Protein AF-A0AA96ZXI3-F1 (afdb_monomer)

Solvent-accessible surface area (backbone atoms only — not comparable to full-atom values): 12739 Å² total; per-residue (Å²): 134,85,79,53,72,56,58,51,50,34,52,51,52,34,50,50,52,53,51,50,50,56,51,54,54,47,64,65,28,69,37,51,89,80,50,86,56,43,40,60,56,51,16,57,72,54,72,58,78,48,51,48,38,80,74,47,76,41,79,52,94,70,33,33,42,35,36,31,30,25,75,87,40,77,54,29,40,32,44,30,28,26,32,59,46,94,87,65,19,26,28,83,50,32,74,49,71,47,78,56,43,52,59,43,43,36,40,28,29,43,83,93,37,75,44,35,38,34,39,40,31,48,74,36,73,83,65,50,36,29,38,35,40,26,43,72,47,97,85,69,61,49,73,78,49,73,49,72,57,88,54,39,60,45,70,47,81,43,56,42,83,82,49,81,54,86,86,58,91,48,56,44,73,43,33,18,26,87,86,66,48,80,44,40,58,80,58,34,78,77,53,85,57,67,49,71,72,36,40,44,44,74,61,66,64,55,58,52,48,51,54,50,51,51,50,51,50,36,52,49,53,33,49,53,48,54,69,77,72,111

Structure (mmCIF, N/CA/C/O backbone):
data_AF-A0AA96ZXI3-F1
#
_entry.id   AF-A0AA96ZXI3-F1
#
loop_
_atom_site.group_PDB
_atom_site.id
_atom_site.type_symbol
_atom_site.label_atom_id
_atom_site.label_alt_id
_atom_site.label_comp_id
_atom_site.label_asym_id
_atom_site.label_entity_id
_atom_site.label_seq_id
_atom_site.pdbx_PDB_ins_code
_atom_site.Cartn_x
_atom_site.Cartn_y
_atom_site.Cartn_z
_atom_site.occupancy
_atom_site.B_iso_or_equiv
_atom_site.auth_seq_id
_atom_site.auth_comp_id
_atom_site.auth_asym_id
_atom_site.auth_atom_id
_atom_site.pdbx_PDB_model_num
ATOM 1 N N . MET A 1 1 ? 30.202 -9.671 -45.583 1.00 53.12 1 MET A N 1
ATOM 2 C CA . MET A 1 1 ? 29.322 -8.572 -46.038 1.00 53.12 1 MET A CA 1
ATOM 3 C C . MET A 1 1 ? 29.616 -7.368 -45.149 1.00 53.12 1 MET A C 1
ATOM 5 O O . MET A 1 1 ? 29.470 -7.509 -43.943 1.00 53.12 1 MET A O 1
ATOM 9 N N . LYS A 1 2 ? 30.160 -6.261 -45.676 1.00 64.31 2 LYS A N 1
ATOM 10 C CA . LYS A 1 2 ? 30.400 -5.052 -44.863 1.00 64.31 2 LYS A CA 1
ATOM 11 C C . LYS A 1 2 ? 29.065 -4.323 -44.700 1.00 64.31 2 LYS A C 1
ATOM 13 O O . LYS A 1 2 ? 28.394 -4.089 -45.699 1.00 64.31 2 LYS A O 1
ATOM 18 N N . LEU A 1 3 ? 28.669 -4.031 -43.464 1.00 69.75 3 LEU A N 1
ATOM 19 C CA . LEU A 1 3 ? 27.531 -3.153 -43.191 1.00 69.75 3 LEU A CA 1
ATOM 20 C C . LEU A 1 3 ? 27.903 -1.738 -43.643 1.00 69.75 3 LEU A C 1
ATOM 22 O O . LEU A 1 3 ? 29.004 -1.277 -43.340 1.00 69.75 3 LEU A O 1
ATOM 26 N N . ASP A 1 4 ? 27.015 -1.075 -44.384 1.00 80.81 4 ASP A N 1
ATOM 27 C CA . ASP A 1 4 ? 27.187 0.344 -44.682 1.00 80.81 4 ASP A CA 1
ATOM 28 C C . ASP A 1 4 ? 26.997 1.191 -43.409 1.00 80.81 4 ASP A C 1
ATOM 30 O O . ASP A 1 4 ? 26.428 0.748 -42.404 1.00 80.81 4 ASP A O 1
ATOM 34 N N . THR A 1 5 ? 27.505 2.421 -43.444 1.00 79.94 5 THR A N 1
ATOM 35 C CA . THR A 1 5 ? 27.452 3.358 -42.317 1.00 79.94 5 THR A CA 1
ATOM 36 C C . THR A 1 5 ? 26.018 3.636 -41.854 1.00 79.94 5 THR A C 1
ATOM 38 O O . THR A 1 5 ? 25.778 3.763 -40.655 1.00 79.94 5 THR A O 1
ATOM 41 N N . CYS A 1 6 ? 25.045 3.670 -42.763 1.00 74.94 6 CYS A N 1
ATOM 42 C CA . CYS A 1 6 ? 23.643 3.962 -42.459 1.00 74.94 6 CYS A CA 1
ATOM 43 C C . CYS A 1 6 ? 22.967 2.800 -41.717 1.00 74.94 6 CYS A C 1
ATOM 45 O O . CYS A 1 6 ? 22.204 3.017 -40.770 1.00 74.94 6 CYS A O 1
ATOM 47 N N . LYS A 1 7 ? 23.316 1.557 -42.064 1.00 77.38 7 LYS A N 1
ATOM 48 C CA . LYS A 1 7 ? 22.923 0.344 -41.344 1.00 77.38 7 LYS A CA 1
ATOM 49 C C . LYS A 1 7 ? 23.510 0.330 -39.936 1.00 77.38 7 LYS A C 1
ATOM 51 O O . LYS A 1 7 ? 22.780 0.044 -38.991 1.00 77.38 7 LYS A O 1
ATOM 56 N N . ILE A 1 8 ? 24.780 0.714 -39.776 1.00 81.25 8 ILE A N 1
ATOM 57 C CA . ILE A 1 8 ? 25.417 0.838 -38.453 1.00 81.25 8 ILE A CA 1
ATOM 58 C C . ILE A 1 8 ? 24.703 1.901 -37.603 1.00 81.25 8 ILE A C 1
ATOM 60 O O . ILE A 1 8 ? 24.317 1.615 -36.472 1.00 81.25 8 ILE A O 1
ATOM 64 N N . VAL A 1 9 ? 24.458 3.097 -38.149 1.00 80.81 9 VAL A N 1
ATOM 65 C CA . VAL A 1 9 ? 23.760 4.187 -37.440 1.00 80.81 9 VAL A CA 1
ATOM 66 C C . VAL A 1 9 ? 22.343 3.778 -37.026 1.00 80.81 9 VAL A C 1
ATOM 68 O O . VAL A 1 9 ? 21.944 4.021 -35.890 1.00 80.81 9 VAL A O 1
ATOM 71 N N . SER A 1 10 ? 21.603 3.091 -37.899 1.00 78.31 10 SER A N 1
ATOM 72 C CA . SER A 1 10 ? 20.245 2.608 -37.600 1.00 78.31 10 SER A CA 1
ATOM 73 C C . SER A 1 10 ? 20.221 1.610 -36.439 1.00 78.31 10 SER A C 1
ATOM 75 O O . SER A 1 10 ? 19.359 1.690 -35.560 1.00 78.31 10 SER A O 1
ATOM 77 N N . ILE A 1 11 ? 21.191 0.687 -36.407 1.00 81.94 11 ILE A N 1
ATOM 78 C CA . ILE A 1 11 ? 21.356 -0.273 -35.308 1.00 81.94 11 ILE A CA 1
ATOM 79 C C . ILE A 1 11 ? 21.667 0.468 -34.005 1.00 81.94 11 ILE A C 1
ATOM 81 O O . ILE A 1 11 ? 21.054 0.174 -32.981 1.00 81.94 11 ILE A O 1
ATOM 85 N N . LEU A 1 12 ? 22.571 1.454 -34.040 1.00 83.75 12 LEU A N 1
ATOM 86 C CA . LEU A 1 12 ? 22.945 2.234 -32.858 1.00 83.75 12 LEU A CA 1
ATOM 87 C C . LEU A 1 12 ? 21.772 3.048 -32.301 1.00 83.75 12 LEU A C 1
ATOM 89 O O . LEU A 1 12 ? 21.563 3.051 -31.090 1.00 83.75 12 LEU A O 1
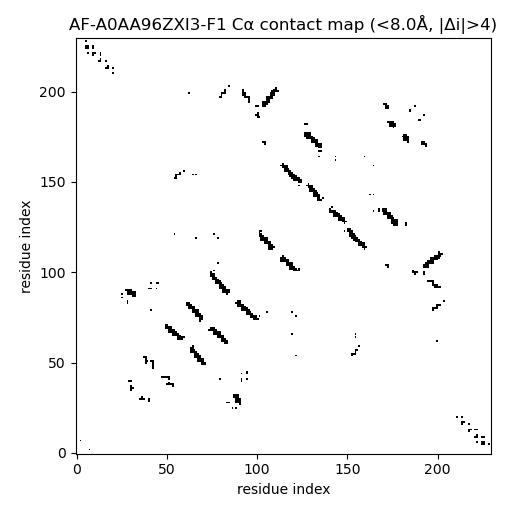ATOM 93 N N . ILE A 1 13 ? 20.976 3.688 -33.163 1.00 83.38 13 ILE A N 1
ATOM 94 C CA . ILE A 1 13 ? 19.777 4.433 -32.750 1.00 83.38 13 ILE A CA 1
ATOM 95 C C . ILE A 1 13 ? 18.752 3.487 -32.122 1.00 83.38 13 ILE A C 1
ATOM 97 O O . ILE A 1 13 ? 18.230 3.770 -31.047 1.00 83.38 13 ILE A O 1
ATOM 101 N N . THR A 1 14 ? 18.499 2.340 -32.754 1.00 79.88 14 THR A N 1
ATOM 102 C CA . THR A 1 14 ? 17.557 1.342 -32.225 1.00 79.88 14 THR A CA 1
ATOM 103 C C . THR A 1 14 ? 18.017 0.823 -30.863 1.00 79.88 14 THR A C 1
ATOM 105 O O . THR A 1 14 ? 17.224 0.756 -29.925 1.00 79.88 14 THR A O 1
ATOM 108 N N . ALA A 1 15 ? 19.309 0.515 -30.722 1.00 83.06 15 ALA A N 1
ATOM 109 C CA . ALA A 1 15 ? 19.890 0.092 -29.454 1.00 83.06 15 ALA A CA 1
ATOM 110 C C . ALA A 1 15 ? 19.757 1.181 -28.379 1.00 83.06 15 ALA A C 1
ATOM 112 O O . ALA A 1 15 ? 19.332 0.879 -27.266 1.00 83.06 15 ALA A O 1
ATOM 113 N N . ALA A 1 16 ? 20.052 2.442 -28.711 1.00 84.00 16 ALA A N 1
ATOM 114 C CA . ALA A 1 16 ? 19.904 3.564 -27.788 1.00 84.00 16 ALA A CA 1
ATOM 115 C C . ALA A 1 16 ? 18.451 3.728 -27.317 1.00 84.00 16 ALA A C 1
ATOM 117 O O . ALA A 1 16 ? 18.212 3.844 -26.119 1.00 84.00 16 ALA A O 1
ATOM 118 N N . ILE A 1 17 ? 17.482 3.649 -28.235 1.00 85.00 17 ILE A N 1
ATOM 119 C CA . ILE A 1 17 ? 16.048 3.727 -27.924 1.00 85.00 17 ILE A CA 1
ATOM 120 C C . ILE A 1 17 ? 15.631 2.606 -26.961 1.00 85.00 17 ILE A C 1
ATOM 122 O O . ILE A 1 17 ? 14.979 2.877 -25.953 1.00 85.00 17 ILE A O 1
ATOM 126 N N . ILE A 1 18 ? 16.031 1.359 -27.233 1.00 83.31 18 ILE A N 1
ATOM 127 C CA . ILE A 1 18 ? 15.716 0.212 -26.366 1.00 83.31 18 ILE A CA 1
ATOM 128 C C . ILE A 1 18 ? 16.332 0.403 -24.977 1.00 83.31 18 ILE A C 1
ATOM 130 O O . ILE A 1 18 ? 15.654 0.210 -23.969 1.00 83.31 18 ILE A O 1
ATOM 134 N N . VAL A 1 19 ? 17.601 0.812 -24.911 1.00 86.12 19 VAL A N 1
ATOM 135 C CA . VAL A 1 19 ? 18.295 1.058 -23.641 1.00 86.12 19 VAL A CA 1
ATOM 136 C C . VAL A 1 19 ? 17.581 2.154 -22.849 1.00 86.12 19 VAL A C 1
ATOM 138 O O . VAL A 1 19 ? 17.240 1.934 -21.688 1.00 86.12 19 VAL A O 1
ATOM 141 N N . SER A 1 20 ? 17.270 3.294 -23.471 1.00 82.94 20 SER A N 1
ATOM 142 C CA . SER A 1 20 ? 16.523 4.382 -22.831 1.00 82.94 20 SER A CA 1
ATOM 143 C C . SER A 1 20 ? 15.155 3.928 -22.322 1.00 82.94 20 SER A C 1
ATOM 145 O O . SER A 1 20 ? 14.785 4.272 -21.204 1.00 82.94 20 SER A O 1
ATOM 147 N N . ALA A 1 21 ? 14.430 3.110 -23.087 1.00 83.38 21 ALA A N 1
ATOM 148 C CA . ALA A 1 21 ? 13.141 2.559 -22.676 1.00 83.38 21 ALA A CA 1
ATOM 149 C C . ALA A 1 21 ? 13.252 1.689 -21.420 1.00 83.38 21 ALA A C 1
ATOM 151 O O . ALA A 1 21 ? 12.468 1.836 -20.486 1.00 83.38 21 ALA A O 1
ATOM 152 N N . VAL A 1 22 ? 14.256 0.808 -21.376 1.00 83.19 22 VAL A N 1
ATOM 153 C CA . VAL A 1 22 ? 14.523 -0.057 -20.219 1.00 83.19 22 VAL A CA 1
ATOM 154 C C . VAL A 1 22 ? 14.914 0.768 -18.990 1.00 83.19 22 VAL A C 1
ATOM 156 O O . VAL A 1 22 ? 14.478 0.453 -17.878 1.00 83.19 22 VAL A O 1
ATOM 159 N N . PHE A 1 23 ? 15.705 1.828 -19.176 1.00 84.75 23 PHE A N 1
ATOM 160 C CA . PHE A 1 23 ? 16.072 2.748 -18.098 1.00 84.75 23 PHE A CA 1
ATOM 161 C C . PHE A 1 23 ? 14.860 3.516 -17.562 1.00 84.75 23 PHE A C 1
ATOM 163 O O . PHE A 1 23 ? 14.643 3.501 -16.352 1.00 84.75 23 PHE A O 1
ATOM 170 N N . LEU A 1 24 ? 14.040 4.105 -18.439 1.00 84.19 24 LEU A N 1
ATOM 171 C CA . LEU A 1 24 ? 12.810 4.814 -18.060 1.00 84.19 24 LEU A CA 1
ATOM 172 C C . LEU A 1 24 ? 11.811 3.889 -17.358 1.00 84.19 24 LEU A C 1
ATOM 174 O O . LEU A 1 24 ? 11.236 4.239 -16.332 1.00 84.19 24 LEU A O 1
ATOM 178 N N . TYR A 1 25 ? 11.643 2.667 -17.863 1.00 82.94 25 TYR A N 1
ATOM 179 C CA . TYR A 1 25 ? 10.807 1.673 -17.197 1.00 82.94 25 TYR A CA 1
ATOM 180 C C . TYR A 1 25 ? 11.343 1.343 -15.801 1.00 82.94 25 TYR A C 1
ATOM 182 O O . TYR A 1 25 ? 10.602 1.269 -14.825 1.00 82.94 25 TYR A O 1
ATOM 190 N N . SER A 1 26 ? 12.660 1.180 -15.681 1.00 82.94 26 SER A N 1
ATOM 191 C CA . SER A 1 26 ? 13.296 0.885 -14.400 1.00 82.94 26 SER A CA 1
ATOM 192 C C . SER A 1 26 ? 13.210 2.028 -13.393 1.00 82.94 26 SER A C 1
ATOM 194 O O . SER A 1 26 ? 13.232 1.728 -12.203 1.00 82.94 26 SER A O 1
ATOM 196 N N . SER A 1 27 ? 13.116 3.290 -13.827 1.00 82.44 27 SER A N 1
ATOM 197 C CA . SER A 1 27 ? 12.930 4.431 -12.920 1.00 82.44 27 SER A CA 1
ATOM 198 C C . SER A 1 27 ? 11.497 4.560 -12.411 1.00 82.44 27 SER A C 1
ATOM 200 O O . SER A 1 27 ? 11.301 5.073 -11.320 1.00 82.44 27 SER A O 1
ATOM 202 N N . ILE A 1 28 ? 10.502 4.068 -13.160 1.00 83.56 28 ILE A N 1
ATOM 203 C CA . ILE A 1 28 ? 9.098 4.028 -12.708 1.00 83.56 28 ILE A CA 1
ATOM 204 C C . ILE A 1 28 ? 8.894 2.981 -11.602 1.00 83.56 28 ILE A C 1
ATOM 206 O O . ILE A 1 28 ? 8.007 3.133 -10.768 1.00 83.56 28 ILE A O 1
ATOM 210 N N . TYR A 1 29 ? 9.717 1.928 -11.580 1.00 85.62 29 TYR A N 1
ATOM 211 C CA . TYR A 1 29 ? 9.672 0.860 -10.576 1.00 85.62 29 TYR A CA 1
ATOM 212 C C . TYR A 1 29 ? 10.957 0.849 -9.729 1.00 85.62 29 TYR A C 1
ATOM 214 O O . TYR A 1 29 ? 11.818 -0.021 -9.924 1.00 85.62 29 TYR A O 1
ATOM 222 N N . PRO A 1 30 ? 11.132 1.820 -8.816 1.00 82.94 30 PRO A N 1
ATOM 223 C CA . PRO A 1 30 ? 12.376 1.993 -8.070 1.00 82.94 30 PRO A CA 1
ATOM 224 C C . PRO A 1 30 ? 12.553 0.961 -6.944 1.00 82.94 30 PRO A C 1
ATOM 226 O O . PRO A 1 30 ? 13.685 0.592 -6.609 1.00 82.94 30 PRO A O 1
ATOM 229 N N . ILE A 1 31 ? 11.456 0.426 -6.397 1.00 84.19 31 ILE A N 1
ATOM 230 C CA . ILE A 1 31 ? 11.475 -0.409 -5.192 1.00 84.19 31 ILE A CA 1
ATOM 231 C C . ILE A 1 31 ? 11.905 -1.840 -5.535 1.00 84.19 31 ILE A C 1
ATOM 233 O O . ILE A 1 31 ? 11.269 -2.559 -6.310 1.00 84.19 31 ILE A O 1
ATOM 237 N N . ARG A 1 32 ? 13.004 -2.288 -4.926 1.00 83.00 32 ARG A N 1
ATOM 238 C CA . ARG A 1 32 ? 13.537 -3.648 -5.097 1.00 83.00 32 ARG A CA 1
ATOM 239 C C . ARG A 1 32 ? 12.831 -4.657 -4.190 1.00 83.00 32 ARG A C 1
ATOM 241 O O . ARG A 1 32 ? 12.142 -4.306 -3.241 1.00 83.00 32 ARG A O 1
ATOM 248 N N . HIS A 1 33 ? 13.066 -5.939 -4.455 1.00 72.75 33 HIS A N 1
ATOM 249 C CA . HIS A 1 33 ? 12.480 -7.067 -3.721 1.00 72.75 33 HIS A CA 1
ATOM 250 C C . HIS A 1 33 ? 12.691 -7.073 -2.207 1.00 72.75 33 HIS A C 1
ATOM 252 O O . HIS A 1 33 ? 11.910 -7.705 -1.502 1.00 72.75 33 HIS A O 1
ATOM 258 N N . ASN A 1 34 ? 13.758 -6.433 -1.736 1.00 75.06 34 ASN A N 1
ATOM 259 C CA . ASN A 1 34 ? 14.134 -6.364 -0.329 1.00 75.06 34 ASN A CA 1
ATOM 260 C C . ASN A 1 34 ? 13.559 -5.134 0.389 1.00 75.06 34 ASN A C 1
ATOM 262 O O . ASN A 1 34 ? 13.911 -4.925 1.542 1.00 75.06 34 ASN A O 1
ATOM 266 N N . PHE A 1 35 ? 12.753 -4.306 -0.289 1.00 82.44 35 PHE A N 1
ATOM 267 C CA . PHE A 1 35 ? 12.126 -3.107 0.276 1.00 82.44 35 PHE A CA 1
ATOM 268 C C . PHE A 1 35 ? 13.100 -2.120 0.949 1.00 82.44 35 PHE A C 1
ATOM 270 O O . PHE A 1 35 ? 12.681 -1.292 1.748 1.00 82.44 35 PHE A O 1
ATOM 277 N N . SER A 1 36 ? 14.393 -2.138 0.589 1.00 79.44 36 SER A N 1
ATOM 278 C CA . SER A 1 36 ? 15.433 -1.365 1.295 1.00 79.44 36 SER A CA 1
ATOM 279 C C . SER A 1 36 ? 15.228 0.151 1.278 1.00 79.44 36 SER A C 1
ATOM 281 O O . SER A 1 36 ? 15.774 0.844 2.124 1.00 79.44 36 SER A O 1
ATOM 283 N N . ASN A 1 37 ? 14.473 0.657 0.303 1.00 86.12 37 ASN A N 1
ATOM 284 C CA . ASN A 1 37 ? 14.209 2.084 0.120 1.00 86.12 37 ASN A CA 1
ATOM 285 C C . ASN A 1 37 ? 12.718 2.416 0.278 1.00 86.12 37 ASN A C 1
ATOM 287 O O . ASN A 1 37 ? 12.305 3.512 -0.079 1.00 86.12 37 ASN A O 1
ATOM 291 N N . LEU A 1 38 ? 11.903 1.470 0.755 1.00 92.88 38 LEU A N 1
ATOM 292 C CA . LEU A 1 38 ? 10.445 1.578 0.718 1.00 92.88 38 LEU A CA 1
ATOM 293 C C . LEU A 1 38 ? 9.923 2.831 1.435 1.00 92.88 38 LEU A C 1
ATOM 295 O O . LEU A 1 38 ? 9.099 3.538 0.873 1.00 92.88 38 LEU A O 1
ATOM 299 N N . GLU A 1 39 ? 10.441 3.137 2.624 1.00 94.88 39 GLU A N 1
ATOM 300 C CA . GLU A 1 39 ? 10.050 4.326 3.395 1.00 94.88 39 GLU A CA 1
ATOM 301 C C . GLU A 1 39 ? 10.300 5.637 2.644 1.00 94.88 39 GLU A C 1
ATOM 303 O O . GLU A 1 39 ? 9.432 6.507 2.621 1.00 94.88 39 GLU A O 1
ATOM 308 N N . ASN A 1 40 ? 11.464 5.766 2.000 1.00 93.50 40 ASN A N 1
ATOM 309 C CA . ASN A 1 40 ? 11.813 6.965 1.237 1.00 93.50 40 ASN A CA 1
ATOM 310 C C . ASN A 1 40 ? 10.899 7.113 0.019 1.00 93.50 40 ASN A C 1
ATOM 312 O O . ASN A 1 40 ? 10.351 8.180 -0.204 1.00 93.50 40 ASN A O 1
ATOM 316 N N . GLU A 1 41 ? 10.674 6.028 -0.724 1.00 93.50 41 GLU A N 1
ATOM 317 C CA . GLU A 1 41 ? 9.823 6.046 -1.921 1.00 93.50 41 GLU A CA 1
ATOM 318 C C . GLU A 1 41 ? 8.358 6.360 -1.582 1.00 93.50 41 GLU A C 1
ATOM 320 O O . GLU A 1 41 ? 7.681 7.063 -2.329 1.00 93.50 41 GLU A O 1
ATOM 325 N N . LEU A 1 42 ? 7.860 5.866 -0.444 1.00 94.56 42 LEU A N 1
ATOM 326 C CA . LEU A 1 42 ? 6.528 6.214 0.047 1.00 94.56 42 LEU A CA 1
ATOM 327 C C . LEU A 1 42 ? 6.461 7.680 0.491 1.00 94.56 42 LEU A C 1
ATOM 329 O O . LEU A 1 42 ? 5.490 8.362 0.174 1.00 94.56 42 LEU A O 1
ATOM 333 N N . THR A 1 43 ? 7.485 8.163 1.200 1.00 94.81 43 THR A N 1
ATOM 334 C CA . THR A 1 43 ? 7.576 9.562 1.657 1.00 94.81 43 THR A CA 1
ATOM 335 C C . THR A 1 43 ? 7.605 10.517 0.463 1.00 94.81 43 THR A C 1
ATOM 337 O O . THR A 1 43 ? 6.875 11.507 0.443 1.00 94.81 43 THR A O 1
ATOM 340 N N . ASP A 1 44 ? 8.389 10.185 -0.564 1.00 93.31 44 ASP A N 1
ATOM 341 C CA . ASP A 1 44 ? 8.472 10.943 -1.811 1.00 93.31 44 ASP A CA 1
ATOM 342 C C . ASP A 1 44 ? 7.129 10.931 -2.559 1.00 93.31 44 ASP A C 1
ATOM 344 O O . ASP A 1 44 ? 6.684 11.973 -3.040 1.00 93.31 44 ASP A O 1
ATOM 348 N N . TYR A 1 45 ? 6.438 9.783 -2.612 1.00 92.12 45 TYR A N 1
ATOM 349 C CA . TYR A 1 45 ? 5.103 9.680 -3.216 1.00 92.12 45 TYR A CA 1
ATOM 350 C C . TYR A 1 45 ? 4.057 10.519 -2.463 1.00 92.12 45 TYR A C 1
ATOM 352 O O . TYR A 1 45 ? 3.198 11.140 -3.088 1.00 92.12 45 TYR A O 1
ATOM 360 N N . ALA A 1 46 ? 4.154 10.592 -1.134 1.00 92.50 46 ALA A N 1
ATOM 361 C CA . ALA A 1 46 ? 3.336 11.466 -0.291 1.00 92.50 46 ALA A CA 1
ATOM 362 C C . ALA A 1 46 ? 3.760 12.950 -0.355 1.00 92.50 46 ALA A C 1
ATOM 364 O O . ALA A 1 46 ? 3.329 13.744 0.477 1.00 92.50 46 ALA A O 1
ATOM 365 N N . ASN A 1 47 ? 4.630 13.340 -1.297 1.00 91.62 47 ASN A N 1
ATOM 366 C CA . ASN A 1 47 ? 5.189 14.692 -1.432 1.00 91.62 47 ASN A CA 1
ATOM 367 C C . ASN A 1 47 ? 5.853 15.230 -0.148 1.00 91.62 47 ASN A C 1
ATOM 369 O O . ASN A 1 47 ? 5.930 16.443 0.055 1.00 91.62 47 ASN A O 1
ATOM 373 N N . GLY A 1 48 ? 6.328 14.338 0.726 1.00 87.88 48 GLY A N 1
ATOM 374 C CA . GLY A 1 48 ? 6.921 14.693 2.013 1.00 87.88 48 GLY A CA 1
ATOM 375 C C . GLY A 1 48 ? 5.936 15.221 3.060 1.00 87.88 48 GLY A C 1
ATOM 376 O O . GLY A 1 48 ? 6.394 15.764 4.064 1.00 87.88 48 GLY A O 1
ATOM 377 N N . GLU A 1 49 ? 4.619 15.076 2.856 1.00 91.19 49 GLU A N 1
ATOM 378 C CA . GLU A 1 49 ? 3.592 15.494 3.827 1.00 91.19 49 GLU A CA 1
ATOM 379 C C . GLU A 1 49 ? 3.755 14.799 5.188 1.00 91.19 49 GLU A C 1
ATOM 381 O O . GLU A 1 49 ? 3.490 15.407 6.223 1.00 91.19 49 GLU A O 1
ATOM 386 N N . ILE A 1 50 ? 4.241 13.555 5.180 1.00 92.69 50 ILE A N 1
ATOM 387 C CA . ILE A 1 50 ? 4.530 12.729 6.358 1.00 92.69 50 ILE A CA 1
ATOM 388 C C . ILE A 1 50 ? 5.870 12.009 6.181 1.00 92.69 50 ILE A C 1
ATOM 390 O O . ILE A 1 50 ? 6.285 11.738 5.051 1.00 92.69 50 ILE A O 1
ATOM 394 N N . GLN A 1 51 ? 6.559 11.680 7.278 1.00 95.19 51 GLN A N 1
ATOM 395 C CA . GLN A 1 51 ? 7.799 10.897 7.231 1.00 95.19 51 GLN A CA 1
ATOM 396 C C . GLN A 1 51 ? 7.487 9.435 7.511 1.00 95.19 51 GLN A C 1
ATOM 398 O O . GLN A 1 51 ? 7.253 9.051 8.649 1.00 95.19 51 GLN A O 1
ATOM 403 N N . ILE A 1 52 ? 7.494 8.595 6.484 1.00 95.19 52 ILE A N 1
ATOM 404 C CA . ILE A 1 52 ? 6.912 7.259 6.606 1.00 95.19 52 ILE A CA 1
ATOM 405 C C . ILE A 1 52 ? 7.847 6.293 7.341 1.00 95.19 52 ILE A C 1
ATOM 407 O O . ILE A 1 52 ? 9.041 6.197 7.033 1.00 95.19 52 ILE A O 1
ATOM 411 N N . GLN A 1 53 ? 7.279 5.552 8.294 1.00 95.00 53 GLN A N 1
ATOM 412 C CA . GLN A 1 53 ? 7.861 4.368 8.922 1.00 95.00 53 GLN A CA 1
ATOM 413 C C . GLN A 1 53 ? 7.019 3.142 8.587 1.00 95.00 53 GLN A C 1
ATOM 415 O O . GLN A 1 53 ? 5.832 3.090 8.907 1.00 95.00 53 GLN A O 1
ATOM 420 N N . VAL A 1 54 ? 7.636 2.142 7.960 1.00 95.44 54 VAL A N 1
ATOM 421 C CA . VAL A 1 54 ? 6.934 0.906 7.595 1.00 95.44 54 VAL A CA 1
ATOM 422 C C . VAL A 1 54 ? 6.765 0.027 8.828 1.00 95.44 54 VAL A C 1
ATOM 424 O O . VAL A 1 54 ? 7.733 -0.251 9.534 1.00 95.44 54 VAL A O 1
ATOM 427 N N . ILE A 1 55 ? 5.536 -0.432 9.052 1.00 94.62 55 ILE A N 1
ATOM 428 C CA . ILE A 1 55 ? 5.168 -1.282 10.186 1.00 94.62 55 ILE A CA 1
ATOM 429 C C . ILE A 1 55 ? 4.994 -2.731 9.743 1.00 94.62 55 ILE A C 1
ATOM 431 O O . ILE A 1 55 ? 5.604 -3.626 10.318 1.00 94.62 55 ILE A O 1
ATOM 435 N N . GLU A 1 56 ? 4.207 -2.964 8.692 1.00 94.50 56 GLU A N 1
ATOM 436 C CA . GLU A 1 56 ? 3.929 -4.309 8.188 1.00 94.50 56 GLU A CA 1
ATOM 437 C C . GLU A 1 56 ? 3.785 -4.293 6.664 1.00 94.50 56 GLU A C 1
ATOM 439 O O . GLU A 1 56 ? 3.381 -3.294 6.062 1.00 94.50 56 GLU A O 1
ATOM 444 N N . THR A 1 57 ? 4.110 -5.412 6.017 1.00 94.75 57 THR A N 1
ATOM 445 C CA . THR A 1 57 ? 3.901 -5.592 4.580 1.00 94.75 57 THR A CA 1
ATOM 446 C C . THR A 1 57 ? 3.221 -6.921 4.290 1.00 94.75 57 THR A C 1
ATOM 448 O O . THR A 1 57 ? 3.641 -7.978 4.754 1.00 94.75 57 THR A O 1
ATOM 451 N N . LYS A 1 58 ? 2.205 -6.904 3.428 1.00 94.75 58 LYS A N 1
ATOM 452 C CA . LYS A 1 58 ? 1.473 -8.113 3.044 1.00 94.75 58 LYS A CA 1
ATOM 453 C C . LYS A 1 58 ? 1.340 -8.210 1.540 1.00 94.75 58 LYS A C 1
ATOM 455 O O . LYS A 1 58 ? 0.792 -7.330 0.885 1.00 94.75 58 LYS A O 1
ATOM 460 N N . ARG A 1 59 ? 1.842 -9.304 0.973 1.00 91.44 59 ARG A N 1
ATOM 461 C CA . ARG A 1 59 ? 1.676 -9.602 -0.454 1.00 91.44 59 ARG A CA 1
ATOM 462 C C . ARG A 1 59 ? 0.316 -10.239 -0.706 1.00 91.44 59 ARG A C 1
ATOM 464 O O . ARG A 1 59 ? -0.070 -11.147 0.026 1.00 91.44 59 ARG A O 1
ATOM 471 N N . PHE A 1 60 ? -0.350 -9.810 -1.772 1.00 87.50 60 PHE A N 1
ATOM 472 C CA . PHE A 1 60 ? -1.593 -10.403 -2.259 1.00 87.50 60 PHE A CA 1
ATOM 473 C C . PHE A 1 60 ? -1.643 -10.309 -3.788 1.00 87.50 60 PHE A C 1
ATOM 475 O O . PHE A 1 60 ? -1.467 -9.234 -4.357 1.00 87.50 60 PHE A O 1
ATOM 482 N N . ASP A 1 61 ? -1.826 -11.447 -4.464 1.00 85.88 61 ASP A N 1
ATOM 483 C CA . ASP A 1 61 ? -1.716 -11.555 -5.927 1.00 85.88 61 ASP A CA 1
ATOM 484 C C . ASP A 1 61 ? -0.420 -10.887 -6.467 1.00 85.88 61 ASP A C 1
ATOM 486 O O . ASP A 1 61 ? 0.689 -11.225 -6.035 1.00 85.88 61 ASP A O 1
ATOM 490 N N . LYS A 1 62 ? -0.531 -9.914 -7.382 1.00 82.75 62 LYS A N 1
ATOM 491 C CA . LYS A 1 62 ? 0.582 -9.128 -7.944 1.00 82.75 62 LYS A CA 1
ATOM 492 C C . LYS A 1 62 ? 0.842 -7.813 -7.194 1.00 82.75 62 LYS A C 1
ATOM 494 O O . LYS A 1 62 ? 1.579 -6.959 -7.698 1.00 82.75 62 LYS A O 1
ATOM 499 N N . TYR A 1 63 ? 0.248 -7.651 -6.015 1.00 89.94 63 TYR A N 1
ATOM 500 C CA . TYR A 1 63 ? 0.262 -6.437 -5.208 1.00 89.94 63 TYR A CA 1
ATOM 501 C C . TYR A 1 63 ? 0.947 -6.649 -3.857 1.00 89.94 63 TYR A C 1
ATOM 503 O O . TYR A 1 63 ? 1.157 -7.773 -3.395 1.00 89.94 63 TYR A O 1
ATOM 511 N N . THR A 1 64 ? 1.330 -5.543 -3.227 1.00 92.44 64 THR A N 1
ATOM 512 C CA . THR A 1 64 ? 1.777 -5.525 -1.831 1.00 92.44 64 THR A CA 1
ATOM 513 C C . THR A 1 64 ? 1.072 -4.388 -1.108 1.00 92.44 64 THR A C 1
ATOM 515 O O . THR A 1 64 ? 1.098 -3.258 -1.585 1.00 92.44 64 THR A O 1
ATOM 518 N N . ALA A 1 65 ? 0.450 -4.698 0.022 1.00 94.12 65 ALA A N 1
ATOM 519 C CA . ALA A 1 65 ? -0.033 -3.732 0.992 1.00 94.12 65 ALA A CA 1
ATOM 520 C C . ALA A 1 65 ? 1.113 -3.389 1.942 1.00 94.12 65 ALA A C 1
ATOM 522 O O . ALA A 1 65 ? 1.874 -4.278 2.335 1.00 94.12 65 ALA A O 1
ATOM 523 N N . VAL A 1 66 ? 1.233 -2.119 2.296 1.00 95.31 66 VAL A N 1
ATOM 524 C CA . VAL A 1 66 ? 2.223 -1.630 3.253 1.00 95.31 66 VAL A CA 1
ATOM 525 C C . VAL A 1 66 ? 1.500 -0.776 4.271 1.00 95.31 66 VAL A C 1
ATOM 527 O O . VAL A 1 66 ? 1.011 0.293 3.919 1.00 95.31 66 VAL A O 1
ATOM 530 N N . LEU A 1 67 ? 1.448 -1.255 5.506 1.00 94.50 67 LEU A N 1
ATOM 531 C CA . LEU A 1 67 ? 0.941 -0.515 6.650 1.00 94.50 67 LEU A CA 1
ATOM 532 C C . LEU A 1 67 ? 2.081 0.316 7.228 1.00 94.50 67 LEU A C 1
ATOM 534 O O . LEU A 1 67 ? 3.202 -0.180 7.394 1.00 94.50 67 LEU A O 1
ATOM 538 N N . PHE A 1 68 ? 1.803 1.579 7.515 1.00 94.12 68 PHE A N 1
ATOM 539 C CA . PHE A 1 68 ? 2.809 2.514 7.989 1.00 94.12 68 PHE A CA 1
ATOM 540 C C . PHE A 1 68 ? 2.235 3.547 8.958 1.00 94.12 68 PHE A C 1
ATOM 542 O O . PHE A 1 68 ? 1.023 3.739 9.046 1.00 94.12 68 PHE A O 1
ATOM 549 N N . THR A 1 69 ? 3.140 4.244 9.638 1.00 93.19 69 THR A N 1
ATOM 550 C CA . THR A 1 69 ? 2.849 5.415 10.471 1.00 93.19 69 THR A CA 1
ATOM 551 C C . THR A 1 69 ? 3.769 6.587 10.106 1.00 93.19 69 THR A C 1
ATOM 553 O O . THR A 1 69 ? 4.729 6.404 9.345 1.00 93.19 69 THR A O 1
ATOM 556 N N . ASP A 1 70 ? 3.477 7.790 10.604 1.00 93.31 70 ASP A N 1
ATOM 557 C CA . ASP A 1 70 ? 4.407 8.921 10.535 1.00 93.31 70 ASP A CA 1
ATOM 558 C C . ASP A 1 70 ? 5.419 8.833 11.688 1.00 93.31 70 ASP A C 1
ATOM 560 O O . ASP A 1 70 ? 5.053 8.780 12.859 1.00 93.31 70 ASP A O 1
ATOM 564 N N . LYS A 1 71 ? 6.714 8.892 11.362 1.00 93.38 71 LYS A N 1
ATOM 565 C CA . LYS A 1 71 ? 7.837 8.932 12.315 1.00 93.38 71 LYS A CA 1
ATOM 566 C C . LYS A 1 71 ? 7.710 10.055 13.338 1.00 93.38 71 LYS A C 1
ATOM 568 O O . LYS A 1 71 ? 8.299 9.965 14.412 1.00 93.38 71 LYS A O 1
ATOM 573 N N . ASN A 1 72 ? 7.026 11.141 12.978 1.00 92.06 72 ASN A N 1
ATOM 574 C CA . ASN A 1 72 ? 6.861 12.301 13.851 1.00 92.06 72 ASN A CA 1
ATOM 575 C C . ASN A 1 72 ? 5.550 12.274 14.646 1.00 92.06 72 ASN A C 1
ATOM 577 O O . ASN A 1 72 ? 5.422 13.035 15.606 1.00 92.06 72 ASN A O 1
ATOM 581 N N . ASP A 1 73 ? 4.580 11.454 14.239 1.00 88.88 73 ASP A N 1
ATOM 582 C CA . ASP A 1 73 ? 3.248 11.396 14.833 1.00 88.88 73 ASP A CA 1
ATOM 583 C C . ASP A 1 73 ? 2.638 9.999 14.650 1.00 88.88 73 ASP A C 1
ATOM 585 O O . ASP A 1 73 ? 1.971 9.714 13.655 1.00 88.88 73 ASP A O 1
ATOM 589 N N . GLU A 1 74 ? 2.823 9.140 15.655 1.00 84.50 74 GLU A N 1
ATOM 590 C CA . GLU A 1 74 ? 2.318 7.760 15.647 1.00 84.50 74 GLU A CA 1
ATOM 591 C C . GLU A 1 74 ? 0.779 7.667 15.576 1.00 84.50 74 GLU A C 1
ATOM 593 O O . GLU A 1 74 ? 0.238 6.597 15.302 1.00 84.50 74 GLU A O 1
ATOM 598 N N . SER A 1 75 ? 0.053 8.778 15.792 1.00 82.69 75 SER A N 1
ATOM 599 C CA . SER A 1 75 ? -1.408 8.820 15.604 1.00 82.69 75 SER A CA 1
ATOM 600 C C . SER A 1 75 ? -1.827 8.830 14.134 1.00 82.69 75 SER A C 1
ATOM 602 O O . SER A 1 75 ? -2.993 8.577 13.824 1.00 82.69 75 SER A O 1
ATOM 604 N N . VAL A 1 76 ? -0.896 9.134 13.225 1.00 87.00 76 VAL A N 1
ATOM 605 C CA . VAL A 1 76 ? -1.121 9.034 11.786 1.00 87.00 76 VAL A CA 1
ATOM 606 C C . VAL A 1 76 ? -0.862 7.602 11.363 1.00 87.00 76 VAL A C 1
ATOM 608 O O . VAL A 1 76 ? 0.255 7.095 11.483 1.00 87.00 76 VAL A O 1
ATOM 611 N N . VAL A 1 77 ? -1.886 6.967 10.808 1.00 88.06 77 VAL A N 1
ATOM 612 C CA . VAL A 1 77 ? -1.770 5.631 10.233 1.00 88.06 77 VAL A CA 1
ATOM 613 C C . VAL A 1 77 ? -2.127 5.705 8.763 1.00 88.06 77 VAL A C 1
ATOM 615 O O . VAL A 1 77 ? -3.000 6.466 8.339 1.00 88.06 77 VAL A O 1
ATOM 618 N N . GLY A 1 78 ? -1.430 4.912 7.962 1.00 90.19 78 GLY A N 1
ATOM 619 C CA . GLY A 1 78 ? -1.675 4.834 6.541 1.00 90.19 78 GLY A CA 1
ATOM 620 C C . GLY A 1 78 ? -1.429 3.458 5.963 1.00 90.19 78 GLY A C 1
ATOM 621 O O . GLY A 1 78 ? -0.781 2.596 6.555 1.00 90.19 78 GLY A O 1
ATOM 622 N N . MET A 1 79 ? -1.959 3.272 4.764 1.00 92.56 79 MET A N 1
ATOM 623 C CA . MET A 1 79 ? -1.710 2.099 3.946 1.00 92.56 79 MET A CA 1
ATOM 624 C C . MET A 1 79 ? -1.339 2.547 2.548 1.00 92.56 79 MET A C 1
ATOM 626 O O . MET A 1 79 ? -1.919 3.482 1.994 1.00 92.56 79 MET A O 1
ATOM 630 N N . ALA A 1 80 ? -0.371 1.856 1.971 1.00 93.88 80 ALA A N 1
ATOM 631 C CA . ALA A 1 80 ? -0.001 2.010 0.581 1.00 93.88 80 ALA A CA 1
ATOM 632 C C . ALA A 1 80 ? -0.226 0.705 -0.171 1.00 93.88 80 ALA A C 1
ATOM 634 O O . ALA A 1 80 ? -0.022 -0.392 0.356 1.00 93.88 80 ALA A O 1
ATOM 635 N N . ALA A 1 81 ? -0.613 0.839 -1.434 1.00 92.56 81 ALA A N 1
ATOM 636 C CA . ALA A 1 81 ? -0.686 -0.268 -2.368 1.00 92.56 81 ALA A CA 1
ATOM 637 C C . ALA A 1 81 ? 0.464 -0.158 -3.366 1.00 92.56 81 ALA A C 1
ATOM 639 O O . ALA A 1 81 ? 0.661 0.875 -4.004 1.00 92.56 81 ALA A O 1
ATOM 640 N N . LEU A 1 82 ? 1.218 -1.240 -3.528 1.00 91.75 82 LEU A N 1
ATOM 641 C CA . LEU A 1 82 ? 2.298 -1.339 -4.499 1.00 91.75 82 LEU A CA 1
ATOM 642 C C . LEU A 1 82 ? 1.909 -2.305 -5.611 1.00 91.75 82 LEU A C 1
ATOM 644 O O . LEU A 1 82 ? 1.364 -3.379 -5.353 1.00 91.75 82 LEU A O 1
ATOM 648 N N . SER A 1 83 ? 2.268 -1.959 -6.846 1.00 89.31 83 SER A N 1
ATOM 649 C CA . SER A 1 83 ? 2.123 -2.836 -8.012 1.00 89.31 83 SER A CA 1
ATOM 650 C C . SER A 1 83 ? 3.473 -3.360 -8.484 1.00 89.31 83 SER A C 1
ATOM 652 O O . SER A 1 83 ? 4.476 -2.638 -8.504 1.00 89.31 83 SER A O 1
ATOM 654 N N . LYS A 1 84 ? 3.500 -4.641 -8.863 1.00 86.88 84 LYS A N 1
ATOM 655 C CA . LYS A 1 84 ? 4.698 -5.292 -9.393 1.00 86.88 84 LYS A CA 1
ATOM 656 C C . LYS A 1 84 ? 4.807 -5.103 -10.904 1.00 86.88 84 LYS A C 1
ATOM 658 O O . LYS A 1 84 ? 3.892 -5.457 -11.645 1.00 86.88 84 LYS A O 1
ATOM 663 N N . GLY A 1 85 ? 5.949 -4.599 -11.355 1.00 83.50 85 GLY A N 1
ATOM 664 C CA . GLY A 1 85 ? 6.291 -4.480 -12.768 1.00 83.50 85 GLY A CA 1
ATOM 665 C C . GLY A 1 85 ? 6.842 -5.778 -13.363 1.00 83.50 85 GLY A C 1
ATOM 666 O O . GLY A 1 85 ? 7.209 -6.726 -12.660 1.00 83.50 85 GLY A O 1
ATOM 667 N N . MET A 1 86 ? 6.982 -5.802 -14.690 1.00 81.88 86 MET A N 1
ATOM 668 C CA . MET A 1 86 ? 7.561 -6.935 -15.429 1.00 81.88 86 MET A CA 1
ATOM 669 C C . MET A 1 86 ? 9.025 -7.192 -15.058 1.00 81.88 86 MET A C 1
ATOM 671 O O . MET A 1 86 ? 9.481 -8.334 -15.043 1.00 81.88 86 MET A O 1
ATOM 675 N N . ASN A 1 87 ? 9.752 -6.131 -14.698 1.00 82.12 87 ASN A N 1
ATOM 676 C CA . ASN A 1 87 ? 11.132 -6.189 -14.208 1.00 82.12 87 ASN A CA 1
ATOM 677 C C . ASN A 1 87 ? 11.239 -6.718 -12.765 1.00 82.12 87 ASN A C 1
ATOM 679 O O . ASN A 1 87 ? 12.313 -6.635 -12.170 1.00 82.12 87 ASN A O 1
ATOM 683 N N . GLN A 1 88 ? 10.132 -7.225 -12.207 1.00 84.38 88 GLN A N 1
ATOM 684 C CA . GLN A 1 88 ? 10.001 -7.768 -10.859 1.00 84.38 88 GLN A CA 1
ATOM 685 C C . GLN A 1 88 ? 10.174 -6.735 -9.731 1.00 84.38 88 GLN A C 1
ATOM 687 O O . GLN A 1 88 ? 10.046 -7.087 -8.560 1.00 84.38 88 GLN A O 1
ATOM 692 N N . LYS A 1 89 ? 10.392 -5.462 -10.065 1.00 88.44 89 LYS A N 1
ATOM 693 C CA . LYS A 1 89 ? 10.432 -4.356 -9.108 1.00 88.44 89 LYS A CA 1
ATOM 694 C C . LYS A 1 89 ? 9.027 -3.826 -8.834 1.00 88.44 89 LYS A C 1
ATOM 696 O O . LYS A 1 89 ? 8.081 -4.131 -9.558 1.00 88.44 89 LYS A O 1
ATOM 701 N N . TRP A 1 90 ? 8.906 -3.033 -7.782 1.00 89.75 90 TRP A N 1
ATOM 702 C CA . TRP A 1 90 ? 7.650 -2.456 -7.331 1.00 89.75 90 TRP A CA 1
ATOM 703 C C . TRP A 1 90 ? 7.631 -0.947 -7.552 1.00 89.75 90 TRP A C 1
ATOM 705 O O . TRP A 1 90 ? 8.676 -0.293 -7.594 1.00 89.75 90 TRP A O 1
ATOM 715 N N . ARG A 1 91 ? 6.424 -0.409 -7.671 1.00 89.75 91 ARG A N 1
ATOM 716 C CA . ARG A 1 91 ? 6.145 1.022 -7.584 1.00 89.75 91 ARG A CA 1
ATOM 717 C C . ARG A 1 91 ? 5.014 1.249 -6.596 1.00 89.75 91 ARG A C 1
ATOM 719 O O . ARG A 1 91 ? 4.173 0.362 -6.430 1.00 89.75 91 ARG A O 1
ATOM 726 N N . VAL A 1 92 ? 4.974 2.432 -6.002 1.00 91.31 92 VAL A N 1
ATOM 727 C CA . VAL A 1 92 ? 3.806 2.894 -5.252 1.00 91.31 92 VAL A CA 1
ATOM 728 C C . VAL A 1 92 ? 2.691 3.172 -6.261 1.00 91.31 92 VAL A C 1
ATOM 730 O O . VAL A 1 92 ? 2.884 3.931 -7.212 1.00 91.31 92 VAL A O 1
ATOM 733 N N . SER A 1 93 ? 1.563 2.481 -6.118 1.00 89.75 93 SER A N 1
ATOM 734 C CA . SER A 1 93 ? 0.373 2.728 -6.936 1.00 89.75 93 SER A CA 1
ATOM 735 C C . SER A 1 93 ? -0.468 3.835 -6.324 1.00 89.75 93 SER A C 1
ATOM 737 O O . SER A 1 93 ? -0.910 4.719 -7.052 1.00 89.75 93 SER A O 1
ATOM 739 N N . ASP A 1 94 ? -0.661 3.774 -5.007 1.00 90.19 94 ASP A N 1
ATOM 740 C CA . ASP A 1 94 ? -1.482 4.713 -4.254 1.00 90.19 94 ASP A CA 1
ATOM 741 C C . ASP A 1 94 ? -1.131 4.668 -2.763 1.00 90.19 94 ASP A C 1
ATOM 743 O O . ASP A 1 94 ? -0.570 3.675 -2.275 1.00 90.19 94 ASP A O 1
ATOM 747 N N . ILE A 1 95 ? -1.488 5.735 -2.054 1.00 91.56 95 ILE A N 1
ATOM 748 C CA . ILE A 1 95 ? -1.292 5.894 -0.618 1.00 91.56 95 ILE A CA 1
ATOM 749 C C . ILE A 1 95 ? -2.498 6.604 -0.001 1.00 91.56 95 ILE A C 1
ATOM 751 O O . ILE A 1 95 ? -3.039 7.551 -0.566 1.00 91.56 95 ILE A O 1
ATOM 755 N N . THR A 1 96 ? -2.902 6.174 1.189 1.00 90.44 96 THR A N 1
ATOM 756 C CA . THR A 1 96 ? -3.868 6.903 2.015 1.00 90.44 96 THR A CA 1
ATOM 757 C C . THR A 1 96 ? -3.404 6.893 3.460 1.00 90.44 96 THR A C 1
ATOM 759 O O . THR A 1 96 ? -2.879 5.887 3.932 1.00 90.44 96 THR A O 1
ATOM 762 N N . PHE A 1 97 ? -3.603 8.002 4.162 1.00 88.81 97 PHE A N 1
ATOM 763 C CA . PHE A 1 97 ? -3.277 8.144 5.576 1.00 88.81 97 PHE A CA 1
ATOM 764 C C . PHE A 1 97 ? -4.164 9.210 6.208 1.00 88.81 97 PHE A C 1
ATOM 766 O O . PHE A 1 97 ? -4.475 10.210 5.560 1.00 88.81 97 PHE A O 1
ATOM 773 N N . GLU A 1 98 ? -4.563 8.991 7.457 1.00 84.62 98 GLU A N 1
ATOM 774 C CA . GLU A 1 98 ? -5.328 9.934 8.280 1.00 84.62 98 GLU A CA 1
ATOM 775 C C . GLU A 1 98 ? -4.929 9.744 9.757 1.00 84.62 98 GLU A C 1
ATOM 777 O O . GLU A 1 98 ? -4.196 8.813 10.100 1.00 84.62 98 GLU A O 1
ATOM 782 N N . LYS A 1 99 ? -5.371 10.641 10.646 1.00 81.50 99 LYS A N 1
ATOM 783 C CA . LYS A 1 99 ? -5.279 10.397 12.093 1.00 81.50 99 LYS A CA 1
ATOM 784 C C . LYS A 1 99 ? -6.404 9.454 12.473 1.00 81.50 99 LYS A C 1
ATOM 786 O O . LYS A 1 99 ? -7.562 9.825 12.293 1.00 81.50 99 LYS A O 1
ATOM 791 N N . THR A 1 100 ? -6.092 8.258 12.954 1.00 66.38 100 THR A N 1
ATOM 792 C CA . THR A 1 100 ? -7.120 7.218 13.090 1.00 66.38 100 THR A CA 1
ATOM 793 C C . THR A 1 100 ? -6.982 6.401 14.360 1.00 66.38 100 THR A C 1
ATOM 795 O O . THR A 1 100 ? -5.981 6.451 15.0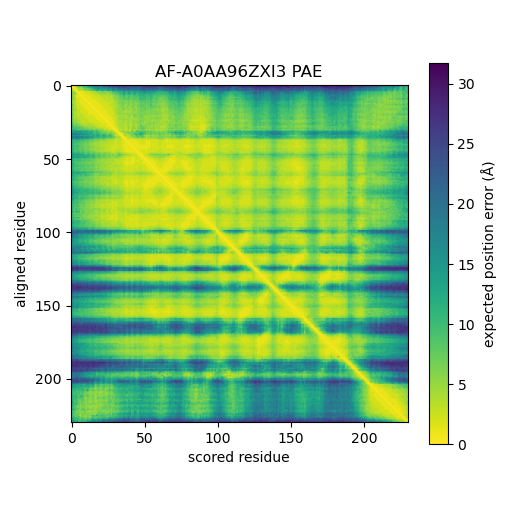72 1.00 66.38 100 THR A O 1
ATOM 798 N N . ALA A 1 101 ? -8.017 5.602 14.607 1.00 70.38 101 ALA A N 1
ATOM 799 C CA . ALA A 1 101 ? -7.969 4.507 15.558 1.00 70.38 101 ALA A CA 1
ATOM 800 C C . ALA A 1 101 ? -6.941 3.436 15.134 1.00 70.38 101 ALA A C 1
ATOM 802 O O . ALA A 1 101 ? -6.491 3.424 13.980 1.00 70.38 101 ALA A O 1
ATOM 803 N N . PRO A 1 102 ? -6.602 2.504 16.044 1.00 77.56 102 PRO A N 1
ATOM 804 C CA . PRO A 1 102 ? -5.543 1.526 15.819 1.00 77.56 102 PRO A CA 1
ATOM 805 C C . PRO A 1 102 ? -5.876 0.481 14.749 1.00 77.56 102 PRO A C 1
ATOM 807 O O . PRO A 1 102 ? -4.949 -0.135 14.240 1.00 77.56 102 PRO A O 1
ATOM 810 N N . ILE A 1 103 ? -7.153 0.280 14.389 1.00 86.06 103 ILE A N 1
ATOM 811 C CA . ILE A 1 103 ? -7.606 -0.709 13.392 1.00 86.06 103 ILE A CA 1
ATOM 812 C C . ILE A 1 103 ? -8.461 -0.030 12.327 1.00 86.06 103 ILE A C 1
ATOM 814 O O . ILE A 1 103 ? -9.266 0.842 12.637 1.00 86.06 103 ILE A O 1
ATOM 818 N N . GLY A 1 104 ? -8.331 -0.457 11.072 1.00 84.62 104 GLY A N 1
ATOM 819 C CA . GLY A 1 104 ? -9.015 0.180 9.961 1.00 84.62 104 GLY A CA 1
ATOM 820 C C . GLY A 1 104 ? -9.182 -0.668 8.704 1.00 84.62 104 GLY A C 1
ATOM 821 O O . GLY A 1 104 ? -8.369 -1.558 8.455 1.00 84.62 104 GLY A O 1
ATOM 822 N N . ASN A 1 105 ? -10.224 -0.399 7.900 1.00 86.88 105 ASN A N 1
ATOM 823 C CA . ASN A 1 105 ? -10.450 -1.083 6.622 1.00 86.88 105 ASN A CA 1
ATOM 824 C C . ASN A 1 105 ? -10.130 -0.212 5.402 1.00 86.88 105 ASN A C 1
ATOM 826 O O . ASN A 1 105 ? -10.613 0.907 5.262 1.00 86.88 105 ASN A O 1
ATOM 830 N N . PHE A 1 106 ? -9.437 -0.805 4.436 1.00 85.81 106 PHE A N 1
ATOM 831 C CA . PHE A 1 106 ? -8.976 -0.165 3.213 1.00 85.81 106 PHE A CA 1
ATOM 832 C C . PHE A 1 106 ? -9.513 -0.924 2.006 1.00 85.81 106 PHE A C 1
ATOM 834 O O . PHE A 1 106 ? -8.963 -1.962 1.619 1.00 85.81 106 PHE A O 1
ATOM 841 N N . PRO A 1 107 ? -10.595 -0.442 1.384 1.00 84.88 107 PRO A N 1
ATOM 842 C CA . PRO A 1 107 ? -11.055 -1.024 0.138 1.00 84.88 107 PRO A CA 1
ATOM 843 C C . PRO A 1 107 ? -10.020 -0.770 -0.964 1.00 84.88 107 PRO A C 1
ATOM 845 O O . PRO A 1 107 ? -9.553 0.355 -1.150 1.00 84.88 107 PRO A O 1
ATOM 848 N N . VAL A 1 108 ? -9.690 -1.804 -1.732 1.00 84.69 108 VAL A N 1
ATOM 849 C CA . VAL A 1 108 ? -8.719 -1.736 -2.826 1.00 84.69 108 VAL A CA 1
ATOM 850 C C . VAL A 1 108 ? -9.423 -1.925 -4.159 1.00 84.69 108 VAL A C 1
ATOM 852 O O . VAL A 1 108 ? -10.054 -2.951 -4.435 1.00 84.69 108 VAL A O 1
ATOM 855 N N . THR A 1 109 ? -9.265 -0.926 -5.019 1.00 82.81 109 THR A N 1
ATOM 856 C CA . THR A 1 109 ? -9.707 -0.948 -6.408 1.00 82.81 109 THR A CA 1
ATOM 857 C C . THR A 1 109 ? -8.572 -1.417 -7.313 1.00 82.81 109 THR A C 1
ATOM 859 O O . THR A 1 109 ? -7.473 -0.865 -7.307 1.00 82.81 109 THR A O 1
ATOM 862 N N . VAL A 1 110 ? -8.858 -2.428 -8.125 1.00 78.56 110 VAL A N 1
ATOM 863 C CA . VAL A 1 110 ? -7.995 -2.988 -9.161 1.00 78.56 110 VAL A CA 1
ATOM 864 C C . VAL A 1 110 ? -8.763 -2.945 -10.479 1.00 78.56 110 VAL A C 1
ATOM 866 O O . VAL A 1 110 ? -9.875 -3.453 -10.566 1.00 78.56 110 VAL A O 1
ATOM 869 N N . GLU A 1 111 ? -8.189 -2.324 -11.514 1.00 72.50 111 GLU A N 1
ATOM 870 C CA . GLU A 1 111 ? -8.784 -2.282 -12.866 1.00 72.50 111 GLU A CA 1
ATOM 871 C C . GLU A 1 111 ? -10.252 -1.789 -12.869 1.00 72.50 111 GLU A C 1
ATOM 873 O O . GLU A 1 111 ? -11.116 -2.326 -13.559 1.00 72.50 111 GLU A O 1
ATOM 878 N N . ASN A 1 112 ? -10.528 -0.741 -12.081 1.00 68.44 112 ASN A N 1
ATOM 879 C CA . ASN A 1 112 ? -11.853 -0.135 -11.870 1.00 68.44 112 ASN A CA 1
ATOM 880 C C . ASN A 1 112 ? -12.896 -1.044 -11.194 1.00 68.44 112 ASN A C 1
ATOM 882 O O . ASN A 1 112 ? -14.085 -0.727 -11.204 1.00 68.44 112 ASN A O 1
ATOM 886 N N . LYS A 1 113 ? -12.467 -2.145 -10.571 1.00 71.31 113 LYS A N 1
ATOM 887 C CA . LYS A 1 113 ? -13.300 -2.996 -9.718 1.00 71.31 113 LYS A CA 1
ATOM 888 C C . LYS A 1 113 ? -12.735 -3.004 -8.304 1.00 71.31 113 LYS A C 1
ATOM 890 O O . LYS A 1 113 ? -11.528 -3.115 -8.128 1.00 71.31 113 LYS A O 1
ATOM 895 N N . ARG A 1 114 ? -13.578 -2.882 -7.280 1.00 67.69 114 ARG A N 1
ATOM 896 C CA . ARG A 1 114 ? -13.147 -3.139 -5.898 1.00 67.69 114 ARG A CA 1
ATOM 897 C C . ARG A 1 114 ? -13.058 -4.646 -5.721 1.00 67.69 114 ARG A C 1
ATOM 899 O O . ARG A 1 114 ? -14.082 -5.313 -5.797 1.00 67.69 114 ARG A O 1
ATOM 906 N N . ILE A 1 115 ? -11.840 -5.155 -5.579 1.00 77.75 115 ILE A N 1
ATOM 907 C CA . ILE A 1 115 ? -11.585 -6.602 -5.516 1.00 77.75 115 ILE A CA 1
ATOM 908 C C . ILE A 1 115 ? -11.159 -7.010 -4.112 1.00 77.75 115 ILE A C 1
ATOM 910 O O . ILE A 1 115 ? -11.444 -8.125 -3.710 1.00 77.75 115 ILE A O 1
ATOM 914 N N . TYR A 1 116 ? -10.529 -6.125 -3.338 1.00 86.31 116 TYR A N 1
ATOM 915 C CA . TYR A 1 116 ? -10.034 -6.492 -2.015 1.00 86.31 116 TYR A CA 1
ATOM 916 C C . TYR A 1 116 ? -10.498 -5.524 -0.938 1.00 86.31 116 TYR A C 1
ATOM 918 O O . TYR A 1 116 ? -10.699 -4.336 -1.194 1.00 86.31 116 TYR A O 1
ATOM 926 N N . ILE A 1 117 ? -10.625 -6.040 0.277 1.00 87.50 117 ILE A N 1
ATOM 927 C CA . ILE A 1 117 ? -10.718 -5.265 1.508 1.00 87.50 117 ILE A CA 1
ATOM 928 C C . ILE A 1 117 ? -9.496 -5.651 2.326 1.00 87.50 117 ILE A C 1
ATOM 930 O O . ILE A 1 117 ? -9.302 -6.826 2.640 1.00 87.50 117 ILE A O 1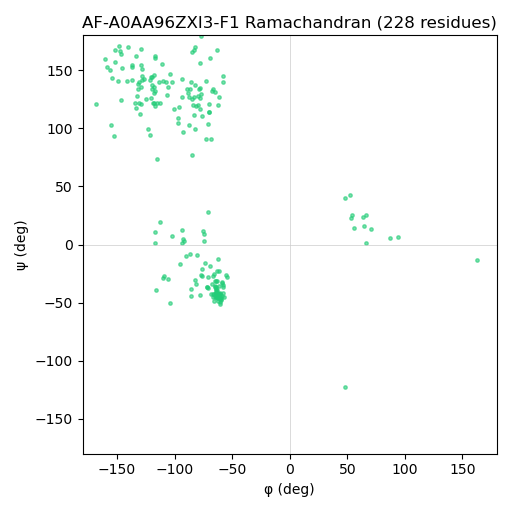
ATOM 934 N N . LEU A 1 118 ? -8.652 -4.672 2.628 1.00 90.19 118 LEU A N 1
ATOM 935 C CA . LEU A 1 118 ? -7.567 -4.861 3.579 1.00 90.19 118 LEU A CA 1
ATOM 936 C C . LEU A 1 118 ? -8.051 -4.416 4.948 1.00 90.19 118 LEU A C 1
ATOM 938 O O . LEU A 1 118 ? -8.747 -3.407 5.039 1.00 90.19 118 LEU A O 1
ATOM 942 N N . ILE A 1 119 ? -7.655 -5.120 5.998 1.00 90.19 119 ILE A N 1
ATOM 943 C CA . ILE A 1 119 ? -7.789 -4.632 7.368 1.00 90.19 119 ILE A CA 1
ATOM 944 C C . ILE A 1 119 ? -6.397 -4.531 7.957 1.00 90.19 119 ILE A C 1
ATOM 946 O O . ILE A 1 119 ? -5.653 -5.508 7.948 1.00 90.19 119 ILE A O 1
ATOM 950 N N . GLY A 1 120 ? -6.037 -3.331 8.394 1.00 90.00 120 GLY A N 1
ATOM 951 C CA . GLY A 1 120 ? -4.752 -3.044 9.012 1.00 90.00 120 GLY A CA 1
ATOM 952 C C . GLY A 1 120 ? -4.938 -2.674 10.473 1.00 90.00 120 GLY A C 1
ATOM 953 O O . GLY A 1 120 ? -5.877 -1.945 10.793 1.00 90.00 120 GLY A O 1
ATOM 954 N N . GLY A 1 121 ? -4.037 -3.153 11.325 1.00 89.25 121 GLY A N 1
ATOM 955 C CA . GLY A 1 121 ? -3.966 -2.773 12.731 1.00 89.25 121 GLY A CA 1
ATOM 956 C C . GLY A 1 121 ? -2.544 -2.413 13.147 1.00 89.25 121 GLY A C 1
ATOM 957 O O . GLY A 1 121 ? -1.611 -3.104 12.738 1.00 89.25 121 GLY A O 1
ATOM 958 N N . ILE A 1 122 ? -2.376 -1.346 13.935 1.00 87.81 122 ILE A N 1
ATOM 959 C CA . ILE A 1 122 ? -1.103 -0.950 14.559 1.00 87.81 122 ILE A CA 1
ATOM 960 C C . ILE A 1 122 ? -1.257 -0.943 16.079 1.00 87.81 122 ILE A C 1
ATOM 962 O O . ILE A 1 122 ? -2.217 -0.378 16.601 1.00 87.81 122 ILE A O 1
ATOM 966 N N . ASN A 1 123 ? -0.290 -1.534 16.787 1.00 82.50 123 ASN A N 1
ATOM 967 C CA . ASN A 1 123 ? -0.202 -1.572 18.251 1.00 82.50 123 ASN A CA 1
ATOM 968 C C . ASN A 1 123 ? -1.519 -1.985 18.942 1.00 82.50 123 ASN A C 1
ATOM 970 O O . ASN A 1 123 ? -1.897 -1.435 19.973 1.00 82.50 123 ASN A O 1
ATOM 974 N N . CYS A 1 124 ? -2.228 -2.965 18.381 1.00 76.25 124 CYS A N 1
ATOM 975 C CA . CYS A 1 124 ? -3.571 -3.364 18.816 1.00 76.25 124 CYS A CA 1
ATOM 976 C C . CYS A 1 124 ? -3.614 -4.169 20.127 1.00 76.25 124 CYS A C 1
ATOM 978 O O . CYS A 1 124 ? -4.685 -4.580 20.564 1.00 76.25 124 CYS A O 1
ATOM 980 N N . THR A 1 125 ? -2.480 -4.392 20.786 1.00 60.50 125 THR A N 1
ATOM 981 C CA . THR A 1 125 ? -2.428 -5.140 22.042 1.00 60.50 125 THR A CA 1
ATOM 982 C C . THR A 1 125 ? -2.772 -4.243 23.217 1.00 60.50 125 THR A C 1
ATOM 984 O O . THR A 1 125 ? -1.924 -3.483 23.672 1.00 60.50 125 THR A O 1
ATOM 987 N N . GLU A 1 126 ? -4.021 -4.328 23.667 1.00 64.94 126 GLU A N 1
ATOM 988 C CA . GLU A 1 126 ? -4.429 -4.463 25.080 1.00 64.94 126 GLU A CA 1
ATOM 989 C C . GLU A 1 126 ? -5.909 -4.114 25.343 1.00 64.94 126 GLU A C 1
ATOM 991 O O . GLU A 1 126 ? -6.423 -4.553 26.368 1.00 64.94 126 GLU A O 1
ATOM 996 N N . PRO A 1 127 ? -6.653 -3.470 24.421 1.00 72.38 127 PRO A N 1
ATOM 997 C CA . PRO A 1 127 ? -8.115 -3.520 24.468 1.00 72.38 127 PRO A CA 1
ATOM 998 C C . PRO A 1 127 ? -8.742 -4.357 23.341 1.00 72.38 127 PRO A C 1
ATOM 1000 O O . PRO A 1 127 ? -9.811 -4.908 23.552 1.00 72.38 127 PRO A O 1
ATOM 1003 N N . ALA A 1 128 ? -8.107 -4.507 22.174 1.00 83.50 128 ALA A N 1
ATOM 1004 C CA . ALA A 1 128 ? -8.692 -5.206 21.026 1.00 83.50 128 ALA A CA 1
ATOM 1005 C C . ALA A 1 128 ? -8.233 -6.674 20.947 1.00 83.50 128 ALA A C 1
ATOM 1007 O O . ALA A 1 128 ? -7.048 -6.948 20.774 1.00 83.50 128 ALA A O 1
ATOM 1008 N N . ALA A 1 129 ? -9.173 -7.615 21.044 1.00 90.50 129 ALA A N 1
ATOM 1009 C CA . ALA A 1 129 ? -8.926 -9.056 20.927 1.00 90.50 129 ALA A CA 1
ATOM 1010 C C . ALA A 1 129 ? -9.414 -9.638 19.593 1.00 90.50 129 ALA A C 1
ATOM 1012 O O . ALA A 1 129 ? -8.850 -10.608 19.089 1.00 90.50 129 ALA A O 1
ATOM 1013 N N . SER A 1 130 ? -10.462 -9.063 19.005 1.00 92.44 130 SER A N 1
ATOM 1014 C CA . SER A 1 130 ? -10.995 -9.496 17.712 1.00 92.44 130 SER A CA 1
ATOM 1015 C C . SER A 1 130 ? -11.665 -8.343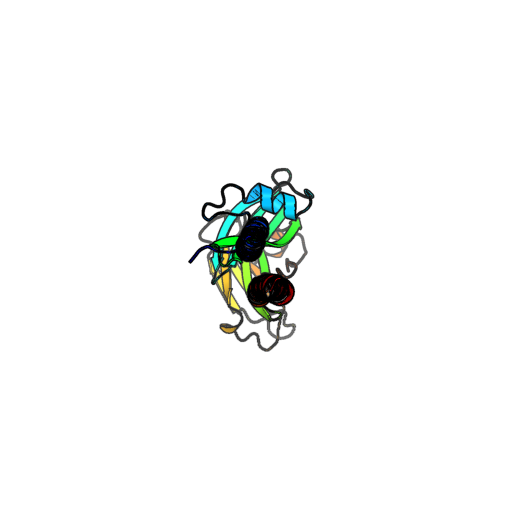 16.977 1.00 92.44 130 SER A C 1
ATOM 1017 O O . SER A 1 130 ? -11.909 -7.275 17.547 1.00 92.44 130 SER A O 1
ATOM 1019 N N . TYR A 1 131 ? -11.944 -8.548 15.695 1.00 91.81 131 TYR A N 1
ATOM 1020 C CA . TYR A 1 131 ? -12.725 -7.616 14.902 1.00 91.81 131 TYR A CA 1
ATOM 1021 C C . TYR A 1 131 ? -13.733 -8.343 14.012 1.00 91.81 131 TYR A C 1
ATOM 1023 O O . TYR A 1 131 ? -13.515 -9.478 13.583 1.00 91.81 131 TYR A O 1
ATOM 1031 N N . GLU A 1 132 ? -14.805 -7.637 13.670 1.00 91.50 132 GLU A N 1
ATOM 1032 C CA . GLU A 1 132 ? -15.783 -8.044 12.667 1.00 91.50 132 GLU A CA 1
ATOM 1033 C C . GLU A 1 132 ? -15.869 -6.998 11.560 1.00 91.50 132 GLU A C 1
ATOM 1035 O O . GLU A 1 132 ? -15.849 -5.794 11.821 1.00 91.50 132 GLU A O 1
ATOM 1040 N N . TYR A 1 133 ? -16.017 -7.450 10.317 1.00 87.44 133 TYR A N 1
ATOM 1041 C CA . TYR A 1 133 ? -16.386 -6.579 9.208 1.00 87.44 133 TYR A CA 1
ATOM 1042 C C . TYR A 1 133 ? -17.872 -6.714 8.902 1.00 87.44 133 TYR A C 1
ATOM 1044 O O . TYR A 1 133 ? -18.345 -7.775 8.487 1.00 87.44 133 TYR A O 1
ATOM 1052 N N . VAL A 1 134 ? -18.604 -5.619 9.086 1.00 85.56 134 VAL A N 1
ATOM 1053 C CA . VAL A 1 134 ? -20.067 -5.610 9.103 1.00 85.56 134 VAL A CA 1
ATOM 1054 C C . VAL A 1 134 ? -20.611 -4.718 7.994 1.00 85.56 134 VAL A C 1
ATOM 1056 O O . VAL A 1 134 ? -20.123 -3.607 7.775 1.00 85.56 134 VAL A O 1
ATOM 1059 N N . ALA A 1 135 ? -21.649 -5.175 7.291 1.00 77.25 135 ALA A N 1
ATOM 1060 C CA . ALA A 1 135 ? -22.342 -4.385 6.276 1.00 77.25 135 ALA A CA 1
ATOM 1061 C C . ALA A 1 135 ? -22.899 -3.073 6.844 1.00 77.25 135 ALA A C 1
ATOM 1063 O O . ALA A 1 135 ? -23.541 -3.065 7.895 1.00 77.25 135 ALA A O 1
ATOM 1064 N N . TYR A 1 136 ? -22.794 -1.975 6.088 1.00 69.94 136 TYR A N 1
ATOM 1065 C CA . TYR A 1 136 ? -23.693 -0.841 6.297 1.00 69.94 136 TYR A CA 1
ATOM 1066 C C . TYR A 1 136 ? -25.091 -1.210 5.785 1.00 69.94 136 TYR A C 1
ATOM 1068 O O . TYR A 1 136 ? -25.425 -1.010 4.616 1.00 69.94 136 TYR A O 1
ATOM 1076 N N . SER A 1 137 ? -25.909 -1.765 6.677 1.00 65.62 137 SER A N 1
ATOM 1077 C CA . SER A 1 137 ? -27.329 -2.042 6.463 1.00 65.62 137 SER A CA 1
ATOM 1078 C C . SER A 1 137 ? -28.130 -1.463 7.622 1.00 65.62 137 SER A C 1
ATOM 1080 O O . SER A 1 137 ? -27.746 -1.585 8.782 1.00 65.62 137 SER A O 1
ATOM 1082 N N . THR A 1 138 ? -29.243 -0.803 7.305 1.00 55.19 138 THR A N 1
ATOM 1083 C CA . THR A 1 138 ? -30.138 -0.185 8.294 1.00 55.19 138 THR A CA 1
ATOM 1084 C C . THR A 1 138 ? -31.193 -1.145 8.837 1.00 55.19 138 THR A C 1
ATOM 1086 O O . THR A 1 138 ? -31.922 -0.769 9.751 1.00 55.19 138 THR A O 1
ATOM 1089 N N . VAL A 1 139 ? -31.314 -2.347 8.262 1.00 59.38 139 VAL A N 1
ATOM 1090 C CA . VAL A 1 139 ? -32.409 -3.281 8.573 1.00 59.38 139 VAL A CA 1
ATOM 1091 C C . VAL A 1 139 ? -31.892 -4.569 9.205 1.00 59.38 139 VAL A C 1
ATOM 1093 O O . VAL A 1 139 ? -32.499 -5.018 10.163 1.00 59.38 139 VAL A O 1
ATOM 1096 N N . ASP A 1 140 ? -30.756 -5.091 8.734 1.00 65.50 140 ASP A N 1
ATOM 1097 C CA . ASP A 1 140 ? -30.030 -6.213 9.345 1.00 65.50 140 ASP A CA 1
ATOM 1098 C C . ASP A 1 140 ? -28.545 -6.114 8.939 1.00 65.50 140 ASP A C 1
ATOM 1100 O O . ASP A 1 140 ? -28.213 -6.376 7.777 1.00 65.50 140 ASP A O 1
ATOM 1104 N N . PRO A 1 141 ? -27.647 -5.644 9.824 1.00 71.06 141 PRO A N 1
ATOM 1105 C CA . PRO A 1 141 ? -26.216 -5.627 9.551 1.00 71.06 141 PRO A CA 1
ATOM 1106 C C . PRO A 1 141 ? -25.666 -7.059 9.552 1.00 71.06 141 PRO A C 1
ATOM 1108 O O . PRO A 1 141 ? -25.662 -7.732 10.579 1.00 71.06 141 PRO A O 1
ATOM 1111 N N . GLU A 1 142 ? -25.214 -7.524 8.390 1.00 78.06 142 GLU A N 1
ATOM 1112 C CA . GLU A 1 142 ? -24.595 -8.841 8.226 1.00 78.06 142 GLU A CA 1
ATOM 1113 C C . GLU A 1 142 ? -23.086 -8.754 8.489 1.00 78.06 142 GLU A C 1
ATOM 1115 O O . GLU A 1 142 ? -22.402 -7.886 7.934 1.00 78.06 142 GLU A O 1
ATOM 1120 N N . THR A 1 143 ? -22.571 -9.650 9.334 1.00 83.50 143 THR A N 1
ATOM 1121 C CA . THR A 1 143 ? -21.130 -9.840 9.536 1.00 83.50 143 THR A CA 1
ATOM 1122 C C . THR A 1 143 ? -20.593 -10.714 8.411 1.00 83.50 143 THR A C 1
ATOM 1124 O O . THR A 1 143 ? -21.009 -11.860 8.250 1.00 83.50 143 THR A O 1
ATOM 1127 N N . TYR A 1 144 ? -19.659 -10.17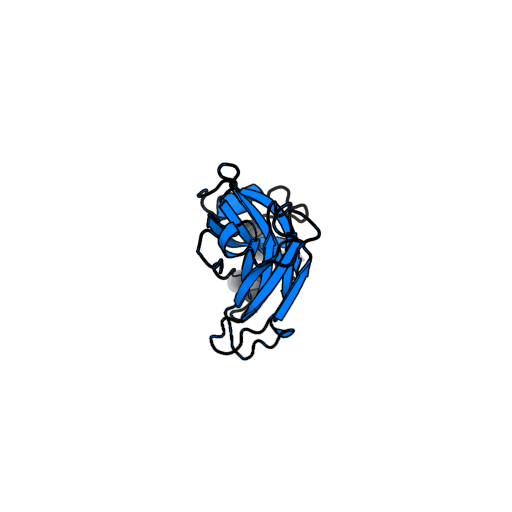9 7.630 1.00 80.75 144 TYR A N 1
ATOM 1128 C CA . TYR A 1 144 ? -19.075 -10.900 6.499 1.00 80.75 144 TYR A CA 1
ATOM 1129 C C . TYR A 1 144 ? -17.911 -11.786 6.909 1.00 80.75 144 TYR A C 1
ATOM 1131 O O . TYR A 1 144 ? -17.750 -12.883 6.380 1.00 80.75 144 TYR A O 1
ATOM 1139 N N . PHE A 1 145 ? -17.093 -11.304 7.838 1.00 85.56 145 PHE A N 1
ATOM 1140 C CA . PHE A 1 145 ? -15.996 -12.066 8.408 1.00 85.56 145 PHE A CA 1
ATOM 1141 C C . PHE A 1 145 ? -15.633 -11.524 9.791 1.00 85.56 145 PHE A C 1
ATOM 1143 O O . PHE A 1 145 ? -15.786 -10.335 10.076 1.00 85.56 145 PHE A O 1
ATOM 1150 N N . GLU A 1 146 ? -15.146 -12.431 10.627 1.00 90.94 146 GLU A N 1
ATOM 1151 C CA . GLU A 1 146 ? -14.696 -12.216 12.000 1.00 90.94 146 GLU A CA 1
ATOM 1152 C C . GLU A 1 146 ? -13.292 -12.804 12.116 1.00 90.94 146 GLU A C 1
ATOM 1154 O O . GLU A 1 146 ? -13.007 -13.856 11.525 1.00 90.94 146 GLU A O 1
ATOM 1159 N N . LYS A 1 147 ? -12.408 -12.133 12.855 1.00 92.81 147 LYS A N 1
ATOM 1160 C CA . LYS A 1 147 ? -11.070 -12.660 13.105 1.00 92.81 147 LYS A CA 1
ATOM 1161 C C . LYS A 1 147 ? -10.510 -12.221 14.454 1.00 92.81 147 LYS A C 1
ATOM 1163 O O . LYS A 1 147 ? -10.647 -11.067 14.855 1.00 92.81 147 LYS A O 1
ATOM 1168 N N . GLU A 1 148 ? -9.831 -13.152 15.118 1.00 92.81 148 GLU A N 1
ATOM 1169 C CA . GLU A 1 148 ? -9.011 -12.878 16.298 1.00 92.81 148 GLU A CA 1
ATOM 1170 C C . GLU A 1 148 ? -7.720 -12.141 15.911 1.00 92.81 148 GLU A C 1
ATOM 1172 O O . GLU A 1 148 ? -7.088 -12.424 14.887 1.00 92.81 148 GLU A O 1
ATOM 1177 N N . ILE A 1 149 ? -7.327 -11.178 16.741 1.00 90.75 149 ILE A N 1
ATOM 1178 C CA . ILE A 1 149 ? -6.100 -10.405 16.566 1.00 90.75 149 ILE A CA 1
ATOM 1179 C C . ILE A 1 149 ? -4.971 -11.168 17.254 1.00 90.75 149 ILE A C 1
ATOM 1181 O O . ILE A 1 149 ? -4.843 -11.164 18.474 1.00 90.75 149 ILE A O 1
ATOM 1185 N N . GLU A 1 150 ? -4.157 -11.845 16.450 1.00 89.62 150 GLU A N 1
ATOM 1186 C CA . GLU A 1 150 ? -3.035 -12.651 16.945 1.00 89.62 150 GLU A CA 1
ATOM 1187 C C . GLU A 1 150 ? -1.786 -11.806 17.230 1.00 89.62 150 GLU A C 1
ATOM 1189 O O . GLU A 1 150 ? -1.004 -12.130 18.121 1.00 89.62 150 GLU A O 1
ATOM 1194 N N . GLU A 1 151 ? -1.601 -10.717 16.480 1.00 90.44 151 GLU A N 1
ATOM 1195 C CA . GLU A 1 151 ? -0.399 -9.883 16.508 1.00 90.44 151 GLU A CA 1
ATOM 1196 C C . GLU A 1 151 ? -0.769 -8.401 16.705 1.00 90.44 151 GLU A C 1
ATOM 1198 O O . GLU A 1 151 ? -1.770 -7.943 16.147 1.00 90.44 151 GLU A O 1
ATOM 1203 N N . PRO A 1 152 ? 0.046 -7.610 17.434 1.00 87.81 152 PRO A N 1
ATOM 1204 C CA . PRO A 1 152 ? -0.204 -6.180 17.634 1.00 87.81 152 PRO A CA 1
ATOM 1205 C C . PRO A 1 152 ? -0.268 -5.385 16.330 1.00 87.81 152 PRO A C 1
ATOM 1207 O O . PRO A 1 152 ? -0.985 -4.391 16.248 1.00 87.81 152 PRO A O 1
ATOM 1210 N N . ASN A 1 153 ? 0.509 -5.807 15.333 1.00 91.44 153 ASN A N 1
ATOM 1211 C CA . ASN A 1 153 ? 0.573 -5.190 14.019 1.00 91.44 153 ASN A CA 1
ATOM 1212 C C . ASN A 1 153 ? 0.186 -6.234 12.980 1.00 91.44 153 ASN A C 1
ATOM 1214 O O . ASN A 1 153 ? 0.776 -7.313 12.952 1.00 91.44 153 ASN A O 1
ATOM 1218 N N . PHE A 1 154 ? -0.791 -5.932 12.129 1.00 93.06 154 PHE A N 1
ATOM 1219 C CA . PHE A 1 154 ? -1.265 -6.906 11.152 1.00 93.06 154 PHE A CA 1
ATOM 1220 C C . PHE A 1 154 ? -1.833 -6.259 9.893 1.00 93.06 154 PHE A C 1
ATOM 1222 O O . PHE A 1 154 ? -2.284 -5.114 9.894 1.00 93.06 154 PHE A O 1
ATOM 1229 N N . ILE A 1 155 ? -1.827 -7.037 8.808 1.00 94.44 155 ILE A N 1
ATOM 1230 C CA . ILE A 1 155 ? -2.581 -6.757 7.587 1.00 94.44 155 ILE A CA 1
ATOM 1231 C C . ILE A 1 155 ? -3.280 -8.041 7.152 1.00 94.44 155 ILE A C 1
ATOM 1233 O O . ILE A 1 155 ? -2.633 -9.025 6.765 1.00 94.44 155 ILE A O 1
ATOM 1237 N N . ASP A 1 156 ? -4.601 -7.987 7.141 1.00 93.62 156 ASP A N 1
ATOM 1238 C CA . ASP A 1 156 ? -5.462 -9.022 6.598 1.00 93.62 156 ASP A CA 1
ATOM 1239 C C . ASP A 1 156 ? -6.026 -8.612 5.248 1.00 93.62 156 ASP A C 1
ATOM 1241 O O . ASP A 1 156 ? -6.251 -7.434 4.979 1.00 93.62 156 ASP A O 1
ATOM 1245 N N . VAL A 1 157 ? -6.211 -9.598 4.372 1.00 91.69 157 VAL A N 1
ATOM 1246 C CA . VAL A 1 157 ? -6.631 -9.389 2.986 1.00 91.69 157 VAL A CA 1
ATOM 1247 C C . VAL A 1 157 ? -7.811 -10.292 2.691 1.00 91.69 157 VAL A C 1
ATOM 1249 O O . VAL A 1 157 ? -7.684 -11.514 2.746 1.00 91.69 157 VAL A O 1
ATOM 1252 N N . TYR A 1 158 ? -8.926 -9.681 2.315 1.00 88.62 158 TYR A N 1
ATOM 1253 C CA . TYR A 1 158 ? -10.155 -10.373 1.952 1.00 88.62 158 TYR A CA 1
ATOM 1254 C C . TYR A 1 158 ? -10.499 -10.056 0.500 1.00 88.62 158 TYR A C 1
ATOM 1256 O O . TYR A 1 158 ? -10.489 -8.891 0.102 1.00 88.62 158 TYR A O 1
ATOM 1264 N N . ASN A 1 159 ? -10.773 -11.084 -0.305 1.00 84.00 159 ASN A N 1
ATOM 1265 C CA . ASN A 1 159 ? -11.245 -10.909 -1.676 1.00 84.00 159 ASN A CA 1
ATOM 1266 C C . ASN A 1 159 ? -12.765 -10.732 -1.669 1.00 84.00 159 ASN A C 1
ATOM 1268 O O . ASN A 1 159 ? -13.493 -11.568 -1.148 1.00 84.00 159 ASN A O 1
ATOM 1272 N N . TYR A 1 160 ? -13.239 -9.648 -2.268 1.00 72.94 160 TYR A N 1
ATOM 1273 C CA . TYR A 1 160 ? -14.649 -9.302 -2.349 1.00 72.94 160 TYR A CA 1
ATOM 1274 C C . TYR A 1 160 ? -15.460 -10.326 -3.150 1.00 72.94 160 TYR A C 1
ATOM 1276 O O . TYR A 1 160 ? -16.626 -10.532 -2.852 1.00 72.94 160 TYR A O 1
ATOM 1284 N N . GLU A 1 161 ? -14.876 -10.988 -4.155 1.00 68.44 161 GLU A N 1
ATOM 1285 C CA . GLU A 1 161 ? -15.613 -11.990 -4.943 1.00 68.44 161 GLU A CA 1
ATOM 1286 C C . GLU A 1 161 ? -16.012 -13.222 -4.117 1.00 68.44 161 GLU A C 1
ATOM 1288 O O . GLU A 1 161 ? -17.015 -13.863 -4.431 1.00 68.44 161 GLU A O 1
ATOM 1293 N N . ASP A 1 162 ? -15.276 -13.517 -3.042 1.00 63.81 162 ASP A N 1
ATOM 1294 C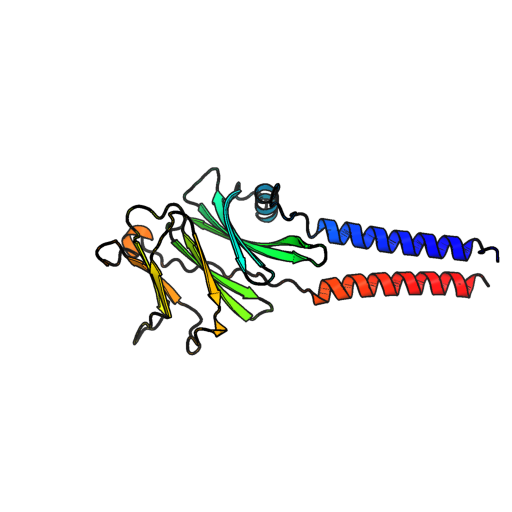 CA . ASP A 1 162 ? -15.553 -14.661 -2.167 1.00 63.81 162 ASP A CA 1
ATOM 1295 C C . ASP A 1 162 ? -16.748 -14.402 -1.235 1.00 63.81 162 ASP A C 1
ATOM 1297 O O . ASP A 1 162 ? -17.390 -15.337 -0.756 1.00 63.81 162 ASP A O 1
ATOM 1301 N N . TYR A 1 163 ? -17.086 -13.132 -1.019 1.00 57.69 163 TYR A N 1
ATOM 1302 C CA . TYR A 1 163 ? -18.157 -12.693 -0.138 1.00 57.69 163 TYR A CA 1
ATOM 1303 C C . TYR A 1 163 ? -19.122 -11.880 -0.996 1.00 57.69 163 TYR A C 1
ATOM 1305 O O . TYR A 1 163 ? -18.906 -10.709 -1.250 1.00 57.69 163 TYR A O 1
ATOM 1313 N N . TYR A 1 164 ? -20.178 -12.478 -1.540 1.00 53.50 164 TYR A N 1
ATOM 1314 C CA . TYR A 1 164 ? -21.139 -11.715 -2.340 1.00 53.50 164 TYR A CA 1
ATOM 1315 C C . TYR A 1 164 ? -21.920 -10.745 -1.432 1.00 53.50 164 TYR A C 1
ATOM 1317 O O . TYR A 1 164 ? -22.970 -11.099 -0.908 1.00 53.50 164 TYR A O 1
ATOM 1325 N N . PHE A 1 165 ? -21.432 -9.511 -1.259 1.00 58.28 165 PHE A N 1
ATOM 1326 C CA . PHE A 1 165 ? -22.011 -8.489 -0.368 1.00 58.28 165 PHE A CA 1
ATOM 1327 C C . PHE A 1 165 ? -23.351 -7.907 -0.872 1.00 58.28 165 PHE A C 1
ATOM 1329 O O . PHE A 1 165 ? -23.631 -6.736 -0.645 1.00 58.28 165 PHE A O 1
ATOM 1336 N N . GLY A 1 166 ? -24.164 -8.631 -1.651 1.00 52.31 166 GLY A N 1
ATOM 1337 C CA . GLY A 1 166 ? -25.507 -8.185 -2.071 1.00 52.31 166 GLY A CA 1
ATOM 1338 C C . GLY A 1 166 ? -25.593 -6.824 -2.796 1.00 52.31 166 GLY A C 1
ATOM 1339 O O . GLY A 1 166 ? -26.680 -6.268 -2.918 1.00 52.31 166 GLY A O 1
ATOM 1340 N N . GLY A 1 167 ? -24.473 -6.260 -3.271 1.00 53.50 167 GLY A N 1
ATOM 1341 C CA . GLY A 1 167 ? -24.396 -4.891 -3.804 1.00 53.50 167 GLY A CA 1
ATOM 1342 C C . GLY A 1 167 ? -24.126 -3.790 -2.763 1.00 53.50 167 GLY A C 1
ATOM 1343 O O . GLY A 1 167 ? -24.114 -2.610 -3.117 1.00 53.50 167 GLY A O 1
ATOM 1344 N N . HIS A 1 168 ? -23.876 -4.146 -1.503 1.00 53.66 168 HIS A N 1
ATOM 1345 C CA . HIS A 1 168 ? -23.409 -3.252 -0.450 1.00 53.66 168 HIS A CA 1
ATOM 1346 C C . HIS A 1 168 ? -21.885 -3.096 -0.549 1.00 53.66 168 HIS A C 1
ATOM 1348 O O . HIS A 1 168 ? -21.106 -4.023 -0.344 1.00 53.66 168 HIS A O 1
ATOM 1354 N N . TRP A 1 169 ? -21.453 -1.892 -0.924 1.00 57.97 169 TRP A N 1
ATOM 1355 C CA . TRP A 1 169 ? -20.043 -1.547 -1.169 1.00 57.97 169 TRP A CA 1
ATOM 1356 C C . TRP A 1 169 ? -19.336 -0.945 0.047 1.00 57.97 169 TRP A C 1
ATOM 1358 O O . TRP A 1 169 ? -18.181 -0.525 -0.059 1.00 57.97 169 TRP A O 1
ATOM 1368 N N . PHE A 1 170 ? -20.055 -0.836 1.162 1.00 65.31 170 PHE A N 1
ATOM 1369 C CA . PHE A 1 170 ? -19.632 -0.136 2.360 1.00 65.31 170 PHE A CA 1
ATOM 1370 C C . PHE A 1 170 ? -19.940 -1.027 3.559 1.00 65.31 170 PHE A C 1
ATOM 1372 O O . PHE A 1 170 ? -21.086 -1.410 3.785 1.00 65.31 170 PHE A O 1
ATOM 1379 N N . GLY A 1 171 ? -18.902 -1.339 4.317 1.00 76.00 171 GLY A N 1
ATOM 1380 C CA . GLY A 1 171 ? -18.984 -1.938 5.638 1.00 76.00 171 GLY A CA 1
ATOM 1381 C C . GLY A 1 171 ? -18.059 -1.192 6.589 1.00 76.00 171 GLY A C 1
ATOM 1382 O O . GLY A 1 171 ? -17.175 -0.456 6.137 1.00 76.00 171 GLY A O 1
ATOM 1383 N N . HIS A 1 172 ? -18.286 -1.371 7.881 1.00 81.94 172 HIS A N 1
ATOM 1384 C CA . HIS A 1 172 ? -17.453 -0.831 8.948 1.00 81.94 172 HIS A CA 1
ATOM 1385 C C . HIS A 1 172 ? -16.830 -1.972 9.744 1.00 81.94 172 HIS A C 1
ATOM 1387 O O . HIS A 1 172 ? -17.301 -3.110 9.701 1.00 81.94 172 HIS A O 1
ATOM 1393 N N . ILE A 1 173 ? -15.759 -1.652 10.461 1.00 86.94 173 ILE A N 1
ATOM 1394 C CA . ILE A 1 173 ? -15.154 -2.569 11.418 1.00 86.94 173 ILE A CA 1
ATOM 1395 C C . ILE A 1 173 ? -15.821 -2.363 12.772 1.00 86.94 173 ILE A C 1
ATOM 1397 O O . ILE A 1 173 ? -15.963 -1.222 13.212 1.00 86.94 173 ILE A O 1
ATOM 1401 N N . LYS A 1 174 ? -16.181 -3.468 13.421 1.00 89.06 174 LYS A N 1
ATOM 1402 C CA . LYS A 1 174 ? -16.404 -3.520 14.862 1.00 89.06 174 LYS A CA 1
ATOM 1403 C C . LYS A 1 174 ? -15.210 -4.162 15.541 1.00 89.06 174 LYS A C 1
ATOM 1405 O O . LYS A 1 174 ? -14.657 -5.124 15.013 1.00 89.06 174 LYS A O 1
ATOM 1410 N N . ILE A 1 175 ? -14.809 -3.628 16.681 1.00 89.12 175 ILE A N 1
ATOM 1411 C CA . ILE A 1 175 ? -13.653 -4.076 17.451 1.00 89.12 175 ILE A CA 1
ATOM 1412 C C . ILE A 1 175 ? -14.164 -4.573 18.793 1.00 89.12 175 ILE A C 1
ATOM 1414 O O . ILE A 1 175 ? -14.941 -3.882 19.446 1.00 89.12 175 ILE A O 1
ATOM 1418 N N . PHE A 1 176 ? -13.708 -5.749 19.206 1.00 91.12 176 PHE A N 1
ATOM 1419 C CA . PHE A 1 176 ? -14.145 -6.374 20.444 1.00 91.12 176 PHE A CA 1
ATOM 1420 C C . PHE A 1 176 ? -12.980 -6.615 21.387 1.00 91.12 176 PHE A C 1
ATOM 1422 O O . PHE A 1 176 ? -11.882 -6.977 20.951 1.00 91.12 176 PHE A O 1
ATOM 1429 N N . ASP A 1 177 ? -13.241 -6.457 22.680 1.00 91.62 177 ASP A N 1
ATOM 1430 C CA . ASP A 1 177 ? -12.317 -6.860 23.733 1.00 91.62 177 ASP A CA 1
ATOM 1431 C C . ASP A 1 177 ? -12.327 -8.380 23.978 1.00 91.62 177 ASP A C 1
ATOM 1433 O O . ASP A 1 177 ? -13.042 -9.147 23.326 1.00 91.62 177 ASP A O 1
ATOM 1437 N N . ALA A 1 178 ? -11.496 -8.837 24.918 1.00 91.44 178 ALA A N 1
ATOM 1438 C CA . ALA A 1 178 ? -11.384 -10.255 25.266 1.00 91.44 178 ALA A CA 1
ATOM 1439 C C . ALA A 1 178 ? -12.682 -10.850 25.850 1.00 91.44 178 ALA A C 1
ATOM 1441 O O . ALA A 1 178 ? -12.889 -12.062 25.777 1.00 91.44 178 ALA A O 1
ATOM 1442 N N . ASP A 1 179 ? -13.557 -10.002 26.395 1.00 93.12 179 ASP A N 1
ATOM 1443 C CA . ASP A 1 179 ? -14.857 -10.371 26.955 1.00 93.12 179 ASP A CA 1
ATOM 1444 C C . ASP A 1 179 ? -15.992 -10.265 25.912 1.00 93.12 179 ASP A C 1
ATOM 1446 O O . ASP A 1 179 ? -17.155 -10.525 26.231 1.00 93.12 179 ASP A O 1
ATOM 1450 N N . LYS A 1 180 ? -15.652 -9.952 24.650 1.00 90.56 180 LYS A N 1
ATOM 1451 C CA . LYS A 1 180 ? -16.564 -9.719 23.517 1.00 90.56 180 LYS A CA 1
ATOM 1452 C C . LYS A 1 180 ? -17.455 -8.482 23.658 1.00 90.56 180 LYS A C 1
ATOM 1454 O O . LYS A 1 180 ? -18.523 -8.422 23.044 1.00 90.56 180 LYS A O 1
ATOM 1459 N N . ASN A 1 181 ? -17.035 -7.487 24.432 1.00 92.38 181 ASN A N 1
ATOM 1460 C CA . ASN A 1 181 ? -17.687 -6.182 24.415 1.00 92.38 181 ASN A CA 1
ATOM 1461 C C . ASN A 1 181 ? -17.236 -5.409 23.173 1.00 92.38 181 ASN A C 1
ATOM 1463 O O . ASN A 1 181 ? -16.047 -5.381 22.861 1.00 92.38 181 ASN A O 1
ATOM 1467 N N . ASP A 1 182 ? -18.186 -4.789 22.472 1.00 90.50 182 ASP A N 1
ATOM 1468 C CA . ASP A 1 182 ? -17.898 -3.878 21.362 1.00 90.50 182 ASP A CA 1
ATOM 1469 C C . ASP A 1 182 ? -17.277 -2.596 21.930 1.00 90.50 182 ASP A C 1
ATOM 1471 O O . ASP A 1 182 ? -17.936 -1.879 22.681 1.00 90.50 182 ASP A O 1
ATOM 1475 N N . ILE A 1 183 ? -16.011 -2.356 21.590 1.00 88.31 183 ILE A N 1
ATOM 1476 C CA . ILE A 1 183 ? -15.209 -1.212 22.042 1.00 88.31 183 ILE A CA 1
ATOM 1477 C C . ILE A 1 183 ? -14.876 -0.248 20.891 1.00 88.31 183 ILE A C 1
ATOM 1479 O O . ILE A 1 183 ? -13.893 0.505 20.926 1.00 88.31 183 ILE A O 1
ATOM 1483 N N . THR A 1 184 ? -15.639 -0.329 19.798 1.00 85.88 184 THR A N 1
ATOM 1484 C CA . THR A 1 184 ? -15.351 0.420 18.568 1.00 85.88 184 THR A CA 1
ATOM 1485 C C . THR A 1 184 ? -15.382 1.925 18.812 1.00 85.88 184 THR A C 1
ATOM 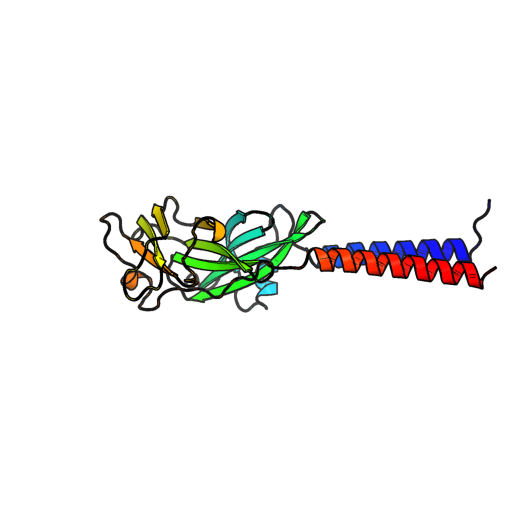1487 O O . THR A 1 184 ? -14.508 2.646 18.326 1.00 85.88 184 THR A O 1
ATOM 1490 N N . GLU A 1 185 ? -16.366 2.429 19.562 1.00 82.06 185 GLU A N 1
ATOM 1491 C CA . GLU A 1 185 ? -16.543 3.870 19.781 1.00 82.06 185 GLU A CA 1
ATOM 1492 C C . GLU A 1 185 ? -15.461 4.447 20.699 1.00 82.06 185 GLU A C 1
ATOM 1494 O O . GLU A 1 185 ? -14.975 5.554 20.453 1.00 82.06 185 GLU A O 1
ATOM 1499 N N . GLU A 1 186 ? -15.039 3.685 21.710 1.00 81.12 186 GLU A N 1
ATOM 1500 C CA . GLU A 1 186 ? -13.976 4.055 22.644 1.00 81.12 186 GLU A CA 1
ATOM 1501 C C . GLU A 1 186 ? -12.627 4.195 21.938 1.00 81.12 186 GLU A C 1
ATOM 1503 O O . GLU A 1 186 ? -11.858 5.105 22.252 1.00 81.12 186 GLU A O 1
ATOM 1508 N N . LEU A 1 187 ? -12.348 3.316 20.970 1.00 76.62 187 LEU A N 1
ATOM 1509 C CA . LEU A 1 187 ? -11.108 3.356 20.197 1.00 76.62 187 LEU A CA 1
ATOM 1510 C C . LEU A 1 187 ? -11.143 4.376 19.058 1.00 76.62 187 LEU A C 1
ATOM 1512 O O . LEU A 1 187 ? -10.111 4.968 18.745 1.00 76.62 187 LEU A O 1
ATOM 1516 N N . SER A 1 188 ? -12.303 4.588 18.432 1.00 67.00 188 SER A N 1
ATOM 1517 C CA . SER A 1 188 ? -12.436 5.447 17.247 1.00 67.00 188 SER A CA 1
ATOM 1518 C C . SER A 1 188 ? -12.733 6.915 17.548 1.00 67.00 188 SER A C 1
ATOM 1520 O O . SER A 1 188 ? -12.693 7.737 16.634 1.00 67.00 188 SER A O 1
ATOM 1522 N N . GLY A 1 189 ? -13.044 7.276 18.797 1.00 54.97 189 GLY A N 1
ATOM 1523 C CA . GLY A 1 189 ? -13.293 8.673 19.164 1.00 54.97 189 GLY A CA 1
ATOM 1524 C C . GLY A 1 189 ? -14.510 9.305 18.470 1.00 54.97 189 GLY A C 1
ATOM 1525 O O . GLY A 1 189 ? -14.573 10.531 18.391 1.00 54.97 189 GLY A O 1
ATOM 1526 N N . HIS A 1 190 ? -15.467 8.472 18.023 1.00 45.78 190 HIS A N 1
ATOM 1527 C CA . HIS A 1 190 ? -16.758 8.789 17.377 1.00 45.78 190 HIS A CA 1
ATOM 1528 C C . HIS A 1 190 ? -16.828 8.809 15.834 1.00 45.78 190 HIS A C 1
ATOM 1530 O O . HIS A 1 190 ? -17.896 9.124 15.302 1.00 45.78 190 HIS A O 1
ATOM 1536 N N . GLU A 1 191 ? -15.785 8.421 15.092 1.00 46.28 191 GLU A N 1
ATOM 1537 C CA . GLU A 1 191 ? -15.863 8.316 13.622 1.00 46.28 191 GLU A CA 1
ATOM 1538 C C . GLU A 1 191 ? -15.623 6.883 13.121 1.00 46.28 191 GLU A C 1
ATOM 1540 O O . GLU A 1 191 ? -14.575 6.282 13.345 1.00 46.28 191 GLU A O 1
ATOM 1545 N N . TYR A 1 192 ? -16.607 6.324 12.403 1.00 48.06 192 TYR A N 1
ATOM 1546 C CA . TYR A 1 192 ? -16.463 5.031 11.734 1.00 48.06 192 TYR A CA 1
ATOM 1547 C C . TYR A 1 192 ? -15.358 5.105 10.680 1.00 48.06 192 TYR A C 1
ATOM 1549 O O . TYR A 1 192 ? -15.441 5.866 9.712 1.00 48.06 192 TYR A O 1
ATOM 1557 N N . ILE A 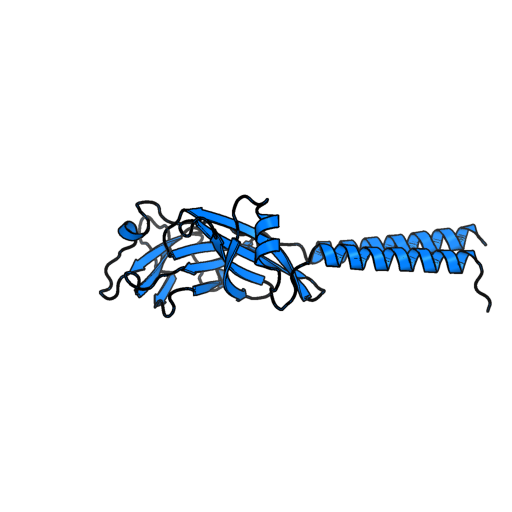1 193 ? -14.339 4.273 10.849 1.00 52.75 193 ILE A N 1
ATOM 1558 C CA . ILE A 1 193 ? -13.071 4.399 10.137 1.00 52.75 193 ILE A CA 1
ATOM 1559 C C . ILE A 1 193 ? -13.188 3.719 8.776 1.00 52.75 193 ILE A C 1
ATOM 1561 O O . ILE A 1 193 ? -12.721 2.602 8.584 1.00 52.75 193 ILE A O 1
ATOM 1565 N N . THR A 1 194 ? -13.846 4.374 7.825 1.00 53.38 194 THR A N 1
ATOM 1566 C CA . THR A 1 194 ? -13.881 3.895 6.439 1.00 53.38 194 THR A CA 1
ATOM 1567 C C . THR A 1 194 ? -12.820 4.645 5.651 1.00 53.38 194 THR A C 1
ATOM 1569 O O . THR A 1 194 ? -12.964 5.837 5.389 1.00 53.38 194 THR A O 1
ATOM 1572 N N . TRP A 1 195 ? -11.740 3.965 5.277 1.00 63.75 195 TRP A N 1
ATOM 1573 C CA . TRP A 1 195 ? -10.594 4.628 4.665 1.00 63.75 195 TRP A CA 1
ATOM 1574 C C . TRP A 1 195 ? -10.890 4.920 3.197 1.00 63.75 195 TRP A C 1
ATOM 1576 O O . TRP A 1 195 ? -11.717 4.256 2.554 1.00 63.75 195 TRP A O 1
ATOM 1586 N N . LYS A 1 196 ? -10.194 5.913 2.635 1.00 65.56 196 LYS A N 1
ATOM 1587 C CA . LYS A 1 196 ? -10.261 6.188 1.196 1.00 65.56 196 LYS A CA 1
ATOM 1588 C C . LYS A 1 196 ? -9.844 4.944 0.411 1.00 65.56 196 LYS A C 1
ATOM 1590 O O . LYS A 1 196 ? -8.974 4.181 0.822 1.00 65.56 196 LYS A O 1
ATOM 1595 N N . ASN A 1 197 ? -10.492 4.746 -0.737 1.00 69.50 197 ASN A N 1
ATOM 1596 C CA . ASN A 1 197 ? -10.186 3.613 -1.606 1.00 69.50 197 ASN A CA 1
ATOM 1597 C C . ASN A 1 197 ? -8.738 3.700 -2.080 1.00 69.50 197 ASN A C 1
ATOM 1599 O O . ASN A 1 197 ? -8.374 4.693 -2.704 1.00 69.50 197 ASN A O 1
ATOM 1603 N N . LEU A 1 198 ? -7.978 2.629 -1.875 1.00 76.38 198 LEU A N 1
ATOM 1604 C CA . LEU A 1 198 ? -6.661 2.464 -2.470 1.00 76.38 198 LEU A CA 1
ATOM 1605 C C . LEU A 1 198 ? -6.799 2.007 -3.914 1.00 76.38 198 LEU A C 1
ATOM 1607 O O . LEU A 1 198 ? -7.454 1.003 -4.204 1.00 76.38 198 LEU A O 1
ATOM 1611 N N . ASN A 1 199 ? -6.145 2.697 -4.835 1.00 76.25 199 ASN A N 1
ATOM 1612 C CA . ASN A 1 199 ? -6.039 2.255 -6.212 1.00 76.25 199 ASN A CA 1
ATOM 1613 C C . ASN A 1 199 ? -4.758 1.439 -6.408 1.00 76.25 199 ASN A C 1
ATOM 1615 O O . ASN A 1 199 ? -3.672 1.961 -6.636 1.00 76.25 199 ASN A O 1
ATOM 1619 N N . ALA A 1 200 ? -4.882 0.116 -6.356 1.00 70.38 200 ALA A N 1
ATOM 1620 C CA . ALA A 1 200 ? -3.783 -0.771 -6.732 1.00 70.38 200 ALA A CA 1
ATOM 1621 C C . ALA A 1 200 ? -3.689 -0.949 -8.263 1.00 70.38 200 ALA A C 1
ATOM 1623 O O . ALA A 1 200 ? -2.722 -1.523 -8.770 1.00 70.38 200 ALA A O 1
ATOM 1624 N N . GLY A 1 201 ? -4.684 -0.460 -9.013 1.00 60.12 201 GLY A N 1
ATOM 1625 C CA . GLY A 1 201 ? -4.751 -0.523 -10.465 1.00 60.12 201 GLY A CA 1
ATOM 1626 C C . GLY A 1 201 ? -3.645 0.280 -11.152 1.00 60.12 201 GLY A C 1
ATOM 1627 O O . GLY A 1 201 ? -3.401 1.443 -10.863 1.00 60.12 201 GLY A O 1
ATOM 1628 N N . GLY A 1 202 ? -2.980 -0.349 -12.116 1.00 57.19 202 GLY A N 1
ATOM 1629 C CA . GLY A 1 202 ? -1.916 0.270 -12.896 1.00 57.19 202 GLY A CA 1
ATOM 1630 C C . GLY A 1 202 ? -1.587 -0.619 -14.082 1.00 57.19 202 GLY A C 1
ATOM 1631 O O . GLY A 1 202 ? -1.295 -1.796 -13.903 1.00 57.19 202 GLY A O 1
ATOM 1632 N N . VAL A 1 203 ? -1.730 -0.057 -15.281 1.00 56.59 203 VAL A N 1
ATOM 1633 C CA . VAL A 1 203 ? -2.079 -0.757 -16.523 1.00 56.59 203 VAL A CA 1
ATOM 1634 C C . VAL A 1 203 ? -0.928 -1.640 -17.042 1.00 56.59 203 VAL A C 1
ATOM 1636 O O . VAL A 1 203 ? -0.029 -1.117 -17.702 1.00 56.59 203 VAL A O 1
ATOM 1639 N N . PRO A 1 204 ? -0.972 -2.978 -16.877 1.00 59.50 204 PRO A N 1
ATOM 1640 C CA . PRO A 1 204 ? 0.014 -3.857 -17.509 1.00 59.50 204 PRO A CA 1
ATOM 1641 C C . PRO A 1 204 ? -0.005 -3.660 -19.030 1.00 59.50 204 PRO A C 1
ATOM 1643 O O . PRO A 1 204 ? 1.035 -3.626 -19.676 1.00 59.50 204 PRO A O 1
ATOM 1646 N N . LEU A 1 205 ? -1.194 -3.425 -19.600 1.00 63.03 205 LEU A N 1
ATOM 1647 C CA . LEU A 1 205 ? -1.374 -3.102 -21.013 1.00 63.03 205 LEU A CA 1
ATOM 1648 C C . LEU A 1 205 ? -0.671 -1.799 -21.436 1.00 63.03 205 LEU A C 1
ATOM 1650 O O . LEU A 1 205 ? -0.143 -1.761 -22.539 1.00 63.03 205 LEU A O 1
ATOM 1654 N N . ALA A 1 206 ? -0.611 -0.754 -20.601 1.00 65.56 206 ALA A N 1
ATOM 1655 C CA . ALA A 1 206 ? 0.098 0.477 -20.961 1.00 65.56 206 ALA A CA 1
ATOM 1656 C C . ALA A 1 206 ? 1.610 0.257 -20.966 1.00 65.56 206 ALA A C 1
ATOM 1658 O O . ALA A 1 206 ? 2.281 0.758 -21.864 1.00 65.56 206 ALA A O 1
ATOM 1659 N N . ASP A 1 207 ? 2.127 -0.550 -20.035 1.00 71.12 207 ASP A N 1
ATOM 1660 C CA . ASP A 1 207 ? 3.533 -0.959 -20.027 1.00 71.12 207 ASP A CA 1
ATOM 1661 C C . ASP A 1 207 ? 3.873 -1.731 -21.319 1.00 71.12 207 ASP A C 1
ATOM 1663 O O . ASP A 1 207 ? 4.850 -1.411 -21.999 1.00 71.12 207 ASP A O 1
ATOM 1667 N N . TYR A 1 208 ? 3.023 -2.683 -21.733 1.00 71.12 208 TYR A N 1
ATOM 1668 C CA . TYR A 1 208 ? 3.188 -3.396 -23.009 1.00 71.12 208 TYR A CA 1
ATOM 1669 C C . TYR A 1 208 ? 3.091 -2.464 -24.224 1.00 71.12 208 TYR A C 1
ATOM 1671 O O . TYR A 1 208 ? 3.911 -2.561 -25.139 1.00 71.12 208 TYR A O 1
ATOM 1679 N N . LEU A 1 209 ? 2.115 -1.550 -24.244 1.00 75.31 209 LEU A N 1
ATOM 1680 C CA . LEU A 1 209 ? 1.935 -0.582 -25.329 1.00 75.31 209 LEU A CA 1
ATOM 1681 C C . LEU A 1 209 ? 3.115 0.389 -25.423 1.00 75.31 209 LEU A C 1
ATOM 1683 O O . LEU A 1 209 ? 3.524 0.728 -26.530 1.00 75.31 209 LEU A O 1
ATOM 1687 N N . PHE A 1 210 ? 3.704 0.790 -24.296 1.00 78.00 210 PHE A N 1
ATOM 1688 C CA . PHE A 1 210 ? 4.905 1.621 -24.261 1.00 78.00 210 PHE A CA 1
ATOM 1689 C C . PHE A 1 210 ? 6.079 0.923 -24.956 1.00 78.00 210 PHE A C 1
ATOM 1691 O O . PHE A 1 210 ? 6.662 1.485 -25.885 1.00 78.00 210 PHE A O 1
ATOM 1698 N N . PHE A 1 211 ? 6.374 -0.332 -24.596 1.00 77.69 211 PHE A N 1
ATOM 1699 C CA . PHE A 1 211 ? 7.429 -1.100 -25.266 1.00 77.69 211 PHE A CA 1
ATOM 1700 C C . PHE A 1 211 ? 7.122 -1.352 -26.747 1.00 77.69 211 PHE A C 1
ATOM 1702 O O . PHE A 1 211 ? 8.024 -1.257 -27.581 1.00 77.69 211 PHE A O 1
ATOM 1709 N N . LEU A 1 212 ? 5.860 -1.626 -27.091 1.00 81.31 212 LEU A N 1
ATOM 1710 C CA . LEU A 1 212 ? 5.441 -1.859 -28.472 1.00 81.31 212 LEU A CA 1
ATOM 1711 C C . LEU A 1 212 ? 5.580 -0.596 -29.331 1.00 81.31 212 LEU A C 1
ATOM 1713 O O . LEU A 1 212 ? 6.098 -0.680 -30.443 1.00 81.31 212 LEU A O 1
ATOM 1717 N N . MET A 1 213 ? 5.192 0.577 -28.818 1.00 82.25 213 MET A N 1
ATOM 1718 C CA . MET A 1 213 ? 5.378 1.859 -29.509 1.00 82.25 213 MET A CA 1
ATOM 1719 C C . MET A 1 213 ? 6.857 2.182 -29.713 1.00 82.25 213 MET A C 1
ATOM 1721 O O . MET A 1 213 ? 7.250 2.594 -30.802 1.00 82.25 213 MET A O 1
ATOM 1725 N N . ILE A 1 214 ? 7.687 1.957 -28.695 1.00 82.38 214 ILE A N 1
ATOM 1726 C CA . ILE A 1 214 ? 9.134 2.186 -28.768 1.00 82.38 214 ILE A CA 1
ATOM 1727 C C . ILE A 1 214 ? 9.784 1.265 -29.804 1.00 82.38 214 ILE A C 1
ATOM 1729 O O . ILE A 1 214 ? 10.576 1.726 -30.628 1.00 82.38 214 ILE A O 1
ATOM 1733 N N . ALA A 1 215 ? 9.416 -0.018 -29.814 1.00 81.00 215 ALA A N 1
ATOM 1734 C CA . ALA A 1 215 ? 9.893 -0.970 -30.810 1.00 81.00 215 ALA A CA 1
ATOM 1735 C C . ALA A 1 215 ? 9.428 -0.593 -32.226 1.00 81.00 215 ALA A C 1
ATOM 1737 O O . ALA A 1 215 ? 10.235 -0.588 -33.155 1.00 81.00 215 ALA A O 1
ATOM 1738 N N . ALA A 1 216 ? 8.153 -0.222 -32.392 1.00 84.06 216 ALA A N 1
ATOM 1739 C CA . ALA A 1 216 ? 7.603 0.214 -33.673 1.00 84.06 216 ALA A CA 1
ATOM 1740 C C . ALA A 1 216 ? 8.308 1.473 -34.199 1.00 84.06 216 ALA A C 1
ATOM 1742 O O . ALA A 1 216 ? 8.652 1.533 -35.379 1.00 84.06 216 ALA A O 1
ATOM 1743 N N . PHE A 1 217 ? 8.586 2.447 -33.329 1.00 83.88 217 PHE A N 1
ATOM 1744 C CA . PHE A 1 217 ? 9.300 3.669 -33.695 1.00 83.88 217 PHE A CA 1
ATOM 1745 C C . PHE A 1 217 ? 10.758 3.387 -34.079 1.00 83.88 217 PHE A C 1
ATOM 1747 O O . PHE A 1 217 ? 11.232 3.897 -35.093 1.00 83.88 217 PHE A O 1
ATOM 1754 N N . GLY A 1 218 ? 11.452 2.523 -33.328 1.00 80.56 218 GLY A N 1
ATOM 1755 C CA . GLY A 1 218 ? 12.812 2.087 -33.659 1.00 80.56 218 GLY A CA 1
ATOM 1756 C C . GLY A 1 218 ? 12.884 1.375 -35.014 1.00 80.56 218 GLY A C 1
ATOM 1757 O O . GLY A 1 218 ? 13.720 1.718 -35.851 1.00 80.56 218 GLY A O 1
ATOM 1758 N N . LEU A 1 219 ? 11.958 0.445 -35.275 1.00 82.38 219 LEU A N 1
ATOM 1759 C CA . LEU A 1 219 ? 11.856 -0.258 -36.558 1.00 82.38 219 LEU A CA 1
ATOM 1760 C C . LEU A 1 219 ? 11.508 0.686 -37.715 1.00 82.38 219 LEU A C 1
ATOM 1762 O O . LEU A 1 219 ? 12.085 0.567 -38.796 1.00 82.38 219 LEU A O 1
ATOM 1766 N N . PHE A 1 220 ? 10.602 1.642 -37.498 1.00 84.38 220 PHE A N 1
ATOM 1767 C CA . PHE A 1 220 ? 10.250 2.644 -38.501 1.00 84.38 220 PHE A CA 1
ATOM 1768 C C . PHE A 1 220 ? 11.435 3.559 -38.836 1.00 84.38 220 PHE A C 1
ATOM 1770 O O . PHE A 1 220 ? 11.730 3.772 -40.012 1.00 84.38 220 PHE A O 1
ATOM 1777 N N . ALA A 1 221 ? 12.157 4.051 -37.826 1.00 79.69 221 ALA A N 1
ATOM 1778 C CA . ALA A 1 221 ? 13.350 4.871 -38.028 1.00 79.69 221 ALA A CA 1
ATOM 1779 C C . ALA A 1 221 ? 14.438 4.107 -38.801 1.00 79.69 221 ALA A C 1
ATOM 1781 O O . ALA A 1 221 ? 15.002 4.640 -39.758 1.00 79.69 221 ALA A O 1
ATOM 1782 N N . ALA A 1 222 ? 14.681 2.840 -38.444 1.00 79.62 222 ALA A N 1
ATOM 1783 C CA . ALA A 1 222 ? 15.605 1.975 -39.173 1.00 79.62 222 ALA A CA 1
ATOM 1784 C C . ALA A 1 222 ? 15.164 1.759 -40.632 1.00 79.62 222 ALA A C 1
ATOM 1786 O O . ALA A 1 222 ? 15.981 1.868 -41.544 1.00 79.62 222 ALA A O 1
ATOM 1787 N N . TYR A 1 223 ? 13.868 1.525 -40.869 1.00 82.56 223 TYR A N 1
ATOM 1788 C CA . TYR A 1 223 ? 13.311 1.381 -42.216 1.00 82.56 223 TYR A CA 1
ATOM 1789 C C . TYR A 1 223 ? 13.518 2.636 -43.074 1.00 82.56 223 TYR A C 1
ATOM 1791 O O . TYR A 1 223 ? 13.961 2.526 -44.218 1.00 82.56 223 TYR A O 1
ATOM 1799 N N . VAL A 1 224 ? 13.230 3.826 -42.534 1.00 82.38 224 VAL A N 1
ATOM 1800 C CA . VAL A 1 224 ? 13.437 5.102 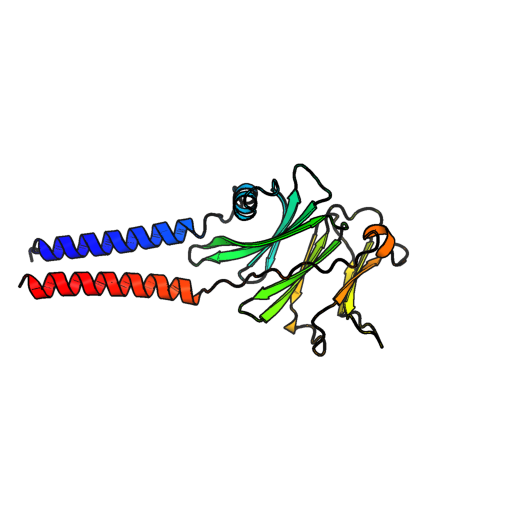-43.240 1.00 82.38 224 VAL A CA 1
ATOM 1801 C C . VAL A 1 224 ? 14.916 5.282 -43.592 1.00 82.38 224 VAL A C 1
ATOM 1803 O O . VAL A 1 224 ? 15.241 5.588 -44.738 1.00 82.38 224 VAL A O 1
ATOM 1806 N N . LEU A 1 225 ? 15.823 5.031 -42.647 1.00 79.81 225 LEU A N 1
ATOM 1807 C CA . LEU A 1 225 ? 17.262 5.173 -42.880 1.00 79.81 225 LEU A CA 1
ATOM 1808 C C . LEU A 1 225 ? 17.810 4.192 -43.920 1.00 79.81 225 LEU A C 1
ATOM 1810 O O . LEU A 1 225 ? 18.764 4.540 -44.611 1.00 79.81 225 LEU A O 1
ATOM 1814 N N . TRP A 1 226 ? 17.233 2.994 -44.035 1.00 81.50 226 TRP A N 1
ATOM 1815 C CA . TRP A 1 226 ? 17.630 2.016 -45.051 1.00 81.50 226 TRP A CA 1
ATOM 1816 C C . TRP A 1 226 ? 17.050 2.351 -46.424 1.00 81.50 226 TRP A C 1
ATOM 1818 O O . TRP A 1 226 ? 17.771 2.307 -47.409 1.00 81.50 226 TRP A O 1
ATOM 1828 N N . LYS A 1 227 ? 15.772 2.739 -46.498 1.00 80.31 227 LYS A N 1
ATOM 1829 C CA . LYS A 1 227 ? 15.093 3.013 -47.773 1.00 80.31 227 LYS A CA 1
ATOM 1830 C C . LYS A 1 227 ? 15.630 4.243 -48.507 1.00 80.31 227 LYS A C 1
ATOM 1832 O O . LYS A 1 227 ? 15.577 4.274 -49.729 1.00 80.31 227 LYS A O 1
ATOM 1837 N N . TYR A 1 228 ? 16.061 5.269 -47.775 1.00 73.19 228 TYR A N 1
ATOM 1838 C CA . TYR A 1 228 ? 16.474 6.552 -48.356 1.00 73.19 228 TYR A CA 1
ATOM 1839 C C . TYR A 1 228 ? 18.003 6.735 -48.447 1.00 73.19 228 TYR A C 1
ATOM 1841 O O . TYR A 1 228 ? 18.449 7.828 -48.783 1.00 73.19 228 TYR A O 1
ATOM 1849 N N . ASN A 1 229 ? 18.797 5.699 -48.141 1.00 63.66 229 ASN A N 1
ATOM 1850 C CA . ASN A 1 229 ? 20.259 5.688 -48.332 1.00 63.66 229 ASN A CA 1
ATOM 1851 C C . ASN A 1 229 ? 20.754 4.623 -49.333 1.00 63.66 229 ASN A C 1
ATOM 1853 O O . ASN A 1 229 ? 21.966 4.519 -49.525 1.00 63.66 229 ASN A O 1
ATOM 1857 N N . ASP A 1 230 ? 19.843 3.859 -49.941 1.00 55.97 230 ASP A N 1
ATOM 1858 C CA . ASP A 1 230 ? 20.092 3.091 -51.171 1.00 55.97 230 ASP A CA 1
ATOM 1859 C C . ASP A 1 230 ? 19.773 3.972 -52.396 1.00 55.97 230 ASP A C 1
ATOM 1861 O O . ASP A 1 230 ? 20.500 3.862 -53.410 1.00 55.97 230 ASP A O 1
#

Foldseek 3Di:
DDDDPLLVVLVVVLVVLLVVLVVVLCVQQVQDPVRPCVQVQVCVVVVVPARWDWDDWDDDDQKIKTWTAGPVDNQKIKIWIWGAAPVRGIHTQFMFIDRWFQKAWAQEDAPNDRFKIKIWGAQQPDFFQKKWWWFPDPPDIDTQDIDTDPDRTDIDMDTCVVGVPVPGPDTFMFTAGPVRDGCPCVRGVHDGHHTPHHYNYDDNVVSVVSVVVSNVVSVVSSVVSVVVVD

Nearest PDB structures (foldseek):
  5jk2-assembly9_I  TM=8.022E-01  e=2.970E-01  Treponema pallidum subsp. pallidum str. Nichols
  6pny-assembly1_A  TM=5.308E-01  e=1.332E-01  Francisella tularensis subsp. tularensis SCHU S4
  5jk2-assembly10_C  TM=8.304E-01  e=6.253E-01  Treponema pallidum subsp. pallidum str. Nichols
  2qbw-assembly1_A  TM=3.422E-01  e=2.970E-01  Homo sapiens
  4lxo-assembly2_B  TM=2.331E-01  e=8.817E-01  Homo sapiens

Radius of gyration: 23.83 Å; Cα contacts (8 Å, |Δi|>4): 428; chains: 1; bounding box: 63×30×78 Å

Secondary structure (DSSP, 8-state):
-PPPHHHHHHHHHHHHHHHHHHHHHHHH--B-TT-TTHHHHHHHHTTTSS-EEEEEEEEETTEEEEEEEETTEEEEEEEEEEEE-TTS-EEEEEEEEEE--SEEEEEEEETTEEEEEEEEESS-TTT-SEEEEEE--SS---EEEEEE--SSSEEEEEEGGGS--TT---EEEEEE-TT--B-HHHHHTT---BPPPEE----HHHHHHHHHHHHHHHHHHHHHHHHT--

Sequence (230 aa):
MKLDTCKIVSILITAAIIVSAVFLYSSIYPIRHNFSNLENELTDYANGEIQIQVIETKRFDKYTAVLFTDKNDESVVGMAALSKGMNQKWRVSDITFEKTAPIGNFPVTVENKRIYILIGGINCTEPAASYEYVAYSTVDPETYFEKEIEEPNFIDVYNYEDYYFGGHWFGHIKIFDADKNDITEELSGHEYITWKNLNAGGVPLADYLFFLMIAAFGLFAAYVLWKYND

Organism: NCBI:txid3028294

pLDDT: mean 81.16, std 11.71, range [45.78, 95.44]

Mean predicted aligned error: 8.87 Å